Protein AF-A0A2G2ZMR6-F1 (afdb_monomer_lite)

pLDDT: mean 78.68, std 19.71, range [28.81, 98.62]

Secondary structure (DSSP, 8-state):
--TTGGGS---HHHHHHHHHHHHHHHHHHTT--GGG---HHHHHHHHTPPPHHHHHHHHHHHHHHHHHS--TT-GGGS-HHHHHHHTT-GGGGGG-HHHHHHHHHHHHHH-SSPPEEEEEEPSSHHHHHHHHHHHHHTT-SEEEEEEEESS---TTT----HHHHHHHHHH-SS-EEEESS--SHHHHHHHHHHH--SEEE--HHHHH-GGGGGTEE-S-SS--STT----TT-BHHHHHHHHHHHHHHS---HHHHHHHHHHHTHHHHHH-HHHHHHHHH-SS--SHHHHHHHHHHHHTT---B-EE---------------

InterPro domains:
  IPR013785 Aldolase-type TIM barrel [G3DSA:3.20.20.70] (78-221)
  IPR035587 DUS-like, FMN-binding domain [PF01207] (79-284)
  IPR035587 DUS-like, FMN-binding domain [cd02801] (79-221)

Structure (mmCIF, N/CA/C/O backbone):
data_AF-A0A2G2ZMR6-F1
#
_entry.id   AF-A0A2G2ZMR6-F1
#
loop_
_atom_site.group_PDB
_atom_site.id
_atom_site.type_symbol
_atom_site.label_atom_id
_atom_site.label_alt_id
_atom_site.label_comp_id
_atom_site.label_asym_id
_atom_site.label_entity_id
_atom_site.label_seq_id
_atom_site.pdbx_PDB_ins_code
_atom_site.Cartn_x
_atom_site.Cartn_y
_atom_site.Cartn_z
_atom_site.occupancy
_atom_site.B_iso_or_equiv
_atom_site.auth_seq_id
_atom_site.auth_comp_id
_atom_site.auth_asym_id
_atom_site.auth_atom_id
_atom_site.pdbx_PDB_model_num
ATOM 1 N N . MET A 1 1 ? -8.752 -7.013 2.654 1.00 33.97 1 MET A N 1
ATOM 2 C CA . MET A 1 1 ? -8.827 -5.815 1.785 1.00 33.97 1 MET A CA 1
ATOM 3 C C . MET A 1 1 ? -7.416 -5.461 1.351 1.00 33.97 1 MET A C 1
ATOM 5 O O . MET A 1 1 ? -6.531 -5.470 2.186 1.00 33.97 1 MET A O 1
ATOM 9 N N . LEU A 1 2 ? -7.175 -5.271 0.060 1.00 35.94 2 LEU A N 1
ATOM 10 C CA . LEU A 1 2 ? -5.840 -5.039 -0.497 1.00 35.94 2 LEU A CA 1
ATOM 11 C C . LEU A 1 2 ? -5.814 -3.637 -1.105 1.00 35.94 2 LEU A C 1
ATOM 13 O O . LEU A 1 2 ? -6.462 -3.397 -2.118 1.00 35.94 2 LEU A O 1
ATOM 17 N N . TYR A 1 3 ? -5.072 -2.726 -0.486 1.00 34.66 3 TYR A N 1
ATOM 18 C CA . TYR A 1 3 ? -4.534 -1.546 -1.163 1.00 34.66 3 TYR A CA 1
ATOM 19 C C . TYR A 1 3 ? -3.621 -2.055 -2.293 1.00 34.66 3 TYR A C 1
ATOM 21 O O . TYR A 1 3 ? -2.739 -2.873 -2.015 1.00 34.66 3 TYR A O 1
ATOM 29 N N . GLY A 1 4 ? -3.877 -1.663 -3.547 1.00 37.47 4 GLY A N 1
ATOM 30 C CA . GLY A 1 4 ? -3.198 -2.198 -4.736 1.00 37.47 4 GLY A CA 1
ATOM 31 C C . GLY A 1 4 ? -4.014 -3.184 -5.587 1.00 37.47 4 GLY A C 1
ATOM 32 O O . GLY A 1 4 ? -3.507 -3.651 -6.604 1.00 37.47 4 GLY A O 1
ATOM 33 N N . ALA A 1 5 ? -5.275 -3.488 -5.245 1.00 41.09 5 ALA A N 1
ATOM 34 C CA . ALA A 1 5 ? -6.168 -4.298 -6.097 1.00 41.09 5 ALA A CA 1
ATOM 35 C C . ALA A 1 5 ? -6.583 -3.594 -7.412 1.00 41.09 5 ALA A C 1
ATOM 37 O O . ALA A 1 5 ? -7.201 -4.213 -8.286 1.00 41.09 5 ALA A O 1
ATOM 38 N N . GLU A 1 6 ? -6.223 -2.316 -7.554 1.00 44.59 6 GLU A N 1
ATOM 39 C CA . GLU A 1 6 ? -6.447 -1.486 -8.739 1.00 44.59 6 GLU A CA 1
ATOM 40 C C . GLU A 1 6 ? -5.620 -1.888 -9.982 1.00 44.59 6 GLU A C 1
ATOM 42 O O . GLU A 1 6 ? -5.895 -1.383 -11.067 1.00 44.59 6 GLU A O 1
ATOM 47 N N . CYS A 1 7 ? -4.686 -2.848 -9.868 1.00 38.28 7 CYS A N 1
ATOM 48 C CA . CYS A 1 7 ? -3.777 -3.230 -10.963 1.00 38.28 7 CYS A CA 1
ATOM 49 C C . CYS A 1 7 ? -3.828 -4.715 -11.412 1.00 38.28 7 CYS A C 1
ATOM 51 O O . CYS A 1 7 ? -2.948 -5.119 -12.163 1.00 38.28 7 CYS A O 1
ATOM 53 N N . TRP A 1 8 ? -4.796 -5.551 -10.982 1.00 51.00 8 TRP A N 1
ATOM 54 C CA . TRP A 1 8 ? -4.675 -7.029 -11.123 1.00 51.00 8 TRP A CA 1
ATOM 55 C C . TRP A 1 8 ? -5.863 -7.794 -11.722 1.00 51.00 8 TRP A C 1
ATOM 57 O O . TRP A 1 8 ? -7.027 -7.418 -11.576 1.00 51.00 8 TRP A O 1
ATOM 67 N N . LEU A 1 9 ? -5.571 -8.973 -12.285 1.00 40.53 9 LEU A N 1
ATOM 68 C CA . LEU A 1 9 ? -6.541 -10.045 -12.542 1.00 40.53 9 LEU A CA 1
ATOM 69 C C . LEU A 1 9 ? -6.921 -10.722 -11.210 1.00 40.53 9 LEU A C 1
ATOM 71 O O . LEU A 1 9 ? -6.085 -11.316 -10.531 1.00 40.53 9 LEU A O 1
ATOM 75 N N . VAL A 1 10 ? -8.184 -10.602 -10.795 1.00 53.16 10 VAL A N 1
ATOM 76 C CA . VAL A 1 10 ? -8.683 -11.125 -9.511 1.00 53.16 10 VAL A CA 1
ATOM 77 C C . VAL A 1 10 ? -9.342 -12.485 -9.752 1.00 53.16 10 VAL A C 1
ATOM 79 O O . VAL A 1 10 ? -10.280 -12.580 -10.534 1.00 53.16 10 VAL A O 1
ATOM 82 N N . LYS A 1 11 ? -8.868 -13.539 -9.073 1.00 61.25 11 LYS A N 1
ATOM 83 C CA . LYS A 1 11 ? -9.496 -14.874 -9.099 1.00 61.25 11 LYS A CA 1
ATOM 84 C C . LYS A 1 11 ? -10.773 -14.896 -8.245 1.00 61.25 11 LYS A C 1
ATOM 86 O O . LYS A 1 11 ? -10.840 -14.217 -7.219 1.00 61.25 11 LYS A O 1
ATOM 91 N N . ASN A 1 12 ? -11.737 -15.754 -8.589 1.00 66.25 12 ASN A N 1
ATOM 92 C CA . ASN A 1 12 ? -13.011 -15.898 -7.859 1.00 66.25 12 ASN A CA 1
ATOM 93 C C . ASN A 1 12 ? -12.832 -16.172 -6.352 1.00 66.25 12 ASN A C 1
ATOM 95 O O . ASN A 1 12 ? -13.590 -15.663 -5.528 1.00 66.25 12 ASN A O 1
ATOM 99 N N . SER A 1 13 ? -11.787 -16.909 -5.965 1.00 67.25 13 SER A N 1
ATOM 100 C CA . SER A 1 13 ? -11.467 -17.182 -4.557 1.00 67.25 13 SER A CA 1
ATOM 101 C C . SER A 1 13 ? -11.089 -15.923 -3.762 1.00 67.25 13 SER A C 1
ATOM 103 O O . SER A 1 13 ? -11.432 -15.805 -2.585 1.00 67.25 13 SER A O 1
ATOM 105 N N . HIS A 1 14 ? -10.421 -14.951 -4.392 1.00 64.69 14 HIS A N 1
ATOM 106 C CA . HIS A 1 14 ? -10.087 -13.666 -3.773 1.00 64.69 14 HIS A CA 1
ATOM 107 C C . HIS A 1 14 ? -11.333 -12.795 -3.598 1.00 64.69 14 HIS A C 1
ATOM 109 O O . HIS A 1 14 ? -11.519 -12.202 -2.533 1.00 64.69 14 HIS A O 1
ATOM 115 N N . ILE A 1 15 ? -12.215 -12.782 -4.605 1.00 67.12 15 ILE A N 1
ATOM 116 C CA . ILE A 1 15 ? -13.516 -12.101 -4.534 1.00 67.12 15 ILE A CA 1
ATOM 117 C C . ILE A 1 15 ? -14.326 -12.660 -3.364 1.00 67.12 15 ILE A C 1
ATOM 119 O O . ILE A 1 15 ? -14.872 -11.895 -2.574 1.00 67.12 15 ILE A O 1
ATOM 123 N N . GLN A 1 16 ? -14.346 -13.984 -3.189 1.00 74.44 16 GLN A N 1
ATOM 124 C CA . GLN A 1 16 ? -15.107 -14.609 -2.113 1.00 74.44 16 GLN A CA 1
ATOM 125 C C . GLN A 1 16 ? -14.597 -14.215 -0.720 1.00 74.44 16 GLN A C 1
ATOM 127 O O . GLN A 1 16 ? -15.397 -13.861 0.145 1.00 74.44 16 GLN A O 1
ATOM 132 N N . LYS A 1 17 ? -13.276 -14.202 -0.498 1.00 72.12 17 LYS A N 1
ATOM 133 C CA . LYS A 1 17 ? -12.697 -13.741 0.779 1.00 72.12 17 LYS A CA 1
ATOM 134 C C . LYS A 1 17 ? -13.048 -12.280 1.072 1.00 72.12 17 LYS A C 1
ATOM 136 O O . LYS A 1 17 ? -13.349 -11.937 2.213 1.00 72.12 17 LYS A O 1
ATOM 141 N N . LEU A 1 18 ? -13.056 -11.430 0.044 1.00 71.81 18 LEU A N 1
ATOM 142 C CA . LEU A 1 18 ? -13.455 -10.029 0.176 1.00 71.81 18 LEU A CA 1
ATOM 143 C C . LEU A 1 18 ? -14.946 -9.880 0.474 1.00 71.81 18 LEU A C 1
ATOM 145 O O . LEU A 1 18 ? -15.285 -9.107 1.362 1.00 71.81 18 LEU A O 1
ATOM 149 N N . LYS A 1 19 ? -15.815 -10.665 -0.175 1.00 77.31 19 LYS A N 1
ATOM 150 C CA . LYS A 1 19 ? -17.254 -10.717 0.131 1.00 77.31 19 LYS A CA 1
ATOM 151 C C . LYS A 1 19 ? -17.509 -11.130 1.584 1.00 77.31 19 LYS A C 1
ATOM 153 O O . LYS A 1 19 ? -18.384 -10.569 2.235 1.00 77.31 19 LYS A O 1
ATOM 158 N N . VAL A 1 20 ? -16.729 -12.072 2.120 1.00 81.06 20 VAL A N 1
ATOM 159 C CA . VAL A 1 20 ? -16.831 -12.484 3.532 1.00 81.06 20 VAL A CA 1
ATOM 160 C C . VAL A 1 20 ? -16.401 -11.358 4.477 1.00 81.06 20 VAL A C 1
ATOM 162 O O . VAL A 1 20 ? -17.115 -11.066 5.436 1.00 81.06 20 VAL A O 1
ATOM 165 N N . ALA A 1 21 ? -15.267 -10.706 4.207 1.00 76.56 21 ALA A N 1
ATOM 166 C CA . ALA A 1 21 ? -14.781 -9.590 5.020 1.00 76.56 21 ALA A CA 1
ATOM 167 C C . ALA A 1 21 ? -15.729 -8.376 4.972 1.00 76.56 21 ALA A C 1
ATOM 169 O O . ALA A 1 21 ? -16.040 -7.802 6.013 1.00 76.56 21 ALA A O 1
ATOM 170 N N . GLU A 1 22 ? -16.233 -8.033 3.782 1.00 81.69 22 GLU A N 1
ATOM 171 C CA . GLU A 1 22 ? -17.264 -7.013 3.571 1.00 81.69 22 GLU A CA 1
ATOM 172 C C . GLU A 1 22 ? -18.500 -7.324 4.416 1.00 81.69 22 GLU A C 1
ATOM 174 O O . GLU A 1 22 ? -18.905 -6.507 5.234 1.00 81.69 22 GLU A O 1
ATOM 179 N N . MET A 1 23 ? -19.074 -8.523 4.284 1.00 86.12 23 MET A N 1
ATOM 180 C CA . MET A 1 23 ? -20.299 -8.852 5.012 1.00 86.12 23 MET A CA 1
ATOM 181 C C . MET A 1 23 ? -20.111 -8.866 6.525 1.00 86.12 23 MET A C 1
ATOM 183 O O . MET A 1 23 ? -21.041 -8.506 7.242 1.00 86.12 23 MET A O 1
ATOM 187 N N . ARG A 1 24 ? -18.930 -9.246 7.027 1.00 81.19 24 ARG A N 1
ATOM 188 C CA . ARG A 1 24 ? -18.609 -9.102 8.455 1.00 81.19 24 ARG A CA 1
ATOM 189 C C . ARG A 1 24 ? -18.629 -7.636 8.885 1.00 81.19 24 ARG A C 1
ATOM 191 O O . ARG A 1 24 ? -19.250 -7.329 9.896 1.00 81.19 24 ARG A O 1
ATOM 198 N N . MET A 1 25 ? -18.010 -6.753 8.103 1.00 81.44 25 MET A N 1
ATOM 199 C CA . MET A 1 25 ? -17.969 -5.312 8.368 1.00 81.44 25 MET A CA 1
ATOM 200 C C . MET A 1 25 ? -19.371 -4.685 8.345 1.00 81.44 25 MET A C 1
ATOM 202 O O . MET A 1 25 ? -19.752 -4.006 9.291 1.00 81.44 25 MET A O 1
ATOM 206 N N . LEU A 1 26 ? -20.173 -4.965 7.316 1.00 83.62 26 LEU A N 1
ATOM 207 C CA . LEU A 1 26 ? -21.520 -4.396 7.179 1.00 83.62 26 LEU A CA 1
ATOM 208 C C . LEU A 1 26 ? -22.481 -4.887 8.262 1.00 83.62 26 LEU A C 1
ATOM 210 O O . LEU A 1 26 ? -23.278 -4.116 8.789 1.00 83.62 26 LEU A O 1
ATOM 214 N N . ARG A 1 27 ? -22.392 -6.172 8.622 1.00 86.56 27 ARG A N 1
ATOM 215 C CA . ARG A 1 27 ? -23.178 -6.728 9.729 1.00 86.56 27 ARG A CA 1
ATOM 216 C C . ARG A 1 27 ? -22.807 -6.069 11.047 1.00 86.56 27 ARG A C 1
ATOM 218 O O . ARG A 1 27 ? -23.707 -5.679 11.777 1.00 86.56 27 ARG A O 1
ATOM 225 N N . TRP A 1 28 ? -21.511 -5.881 11.297 1.00 81.12 28 TRP A N 1
ATOM 226 C CA . TRP A 1 28 ? -21.026 -5.173 12.478 1.00 81.12 28 TRP A CA 1
ATOM 227 C C . TRP A 1 28 ? -21.571 -3.742 12.561 1.00 81.12 28 TRP A C 1
ATOM 229 O O . TRP A 1 28 ? -22.094 -3.359 13.601 1.00 81.12 28 TRP A O 1
ATOM 239 N N . MET A 1 29 ? -21.529 -2.986 11.457 1.00 80.69 29 MET A N 1
ATOM 240 C CA . MET A 1 29 ? -22.084 -1.624 11.387 1.00 80.69 29 MET A CA 1
ATOM 241 C C . MET A 1 29 ? -23.579 -1.562 11.720 1.00 80.69 29 MET A C 1
ATOM 243 O O . MET A 1 29 ? -24.046 -0.576 12.274 1.00 80.69 29 MET A O 1
ATOM 247 N N . CYS A 1 30 ? -24.331 -2.607 11.375 1.00 83.25 30 CYS A N 1
ATOM 248 C CA . CYS A 1 30 ? -25.759 -2.710 11.662 1.00 83.25 30 CYS A CA 1
ATOM 249 C C . CYS A 1 30 ? -26.078 -3.414 12.990 1.00 83.25 30 CYS A C 1
ATOM 251 O O . CYS A 1 30 ? -27.232 -3.790 13.185 1.00 83.25 30 CYS A O 1
ATOM 253 N N . GLU A 1 31 ? -25.082 -3.635 13.855 1.00 82.00 31 GLU A N 1
ATOM 254 C CA . GLU A 1 31 ? -25.208 -4.346 15.138 1.00 82.00 31 GLU A CA 1
ATOM 255 C C . GLU A 1 31 ? -25.725 -5.790 15.013 1.00 82.00 31 GLU A C 1
ATOM 257 O O . GLU A 1 31 ? -26.306 -6.350 15.940 1.00 82.00 31 GLU A O 1
ATOM 262 N N . HIS A 1 32 ? -25.477 -6.428 13.869 1.00 81.38 32 HIS A N 1
ATOM 263 C CA . HIS A 1 32 ? -25.878 -7.803 13.603 1.00 81.38 32 HIS A CA 1
ATOM 264 C C . HIS A 1 32 ? -24.710 -8.790 13.724 1.00 81.38 32 HIS A C 1
ATOM 266 O O . HIS A 1 32 ? -23.598 -8.569 13.241 1.00 81.38 32 HIS A O 1
ATOM 272 N N . THR A 1 33 ? -24.989 -9.952 14.304 1.00 77.50 33 THR A N 1
ATOM 273 C CA . THR A 1 33 ? -24.084 -11.096 14.420 1.00 77.50 33 THR A CA 1
ATOM 274 C C . THR A 1 33 ? -24.507 -12.243 13.497 1.00 77.50 33 THR A C 1
ATOM 276 O O . THR A 1 33 ? -25.584 -12.246 12.899 1.00 77.50 33 THR A O 1
ATOM 279 N N . GLY A 1 34 ? -23.661 -13.273 13.374 1.00 66.81 34 GLY A N 1
ATOM 280 C CA . GLY A 1 34 ? -23.999 -14.477 12.603 1.00 66.81 34 GLY A CA 1
ATOM 281 C C . GLY A 1 34 ? -25.200 -15.262 13.154 1.00 66.81 34 GLY A C 1
ATOM 282 O O . GLY A 1 34 ? -25.784 -16.061 12.425 1.00 66.81 34 GLY A O 1
ATOM 283 N N . LYS A 1 35 ? -25.592 -15.031 14.415 1.00 75.62 35 LYS A N 1
ATOM 284 C CA . LYS A 1 35 ? -26.730 -15.705 15.057 1.00 75.62 35 LYS A CA 1
ATOM 285 C C . LYS A 1 35 ? -28.081 -15.126 14.645 1.00 75.62 35 LYS A C 1
ATOM 287 O O . LYS A 1 35 ? -29.074 -15.841 14.712 1.00 75.62 35 LYS A O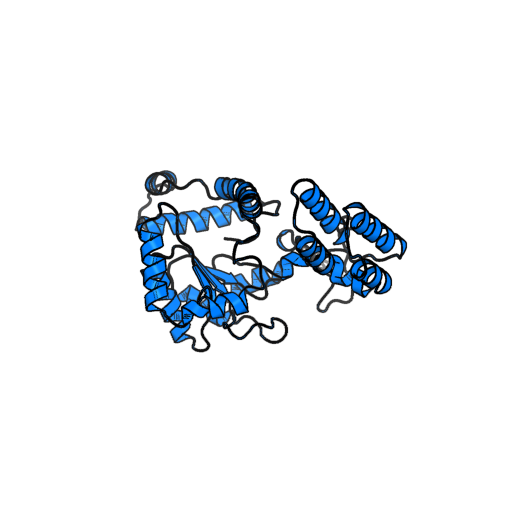 1
ATOM 292 N N . ASP A 1 36 ? -28.102 -13.895 14.144 1.00 80.94 36 ASP A N 1
ATOM 293 C CA . ASP A 1 36 ? -29.347 -13.177 13.857 1.00 80.94 36 ASP A CA 1
ATOM 294 C C . ASP A 1 36 ? -30.019 -13.653 12.563 1.00 80.94 36 ASP A C 1
ATOM 296 O O . ASP A 1 36 ? -31.130 -13.238 12.254 1.00 80.94 36 ASP A O 1
ATOM 300 N N . ARG A 1 37 ? -29.343 -14.510 11.777 1.00 80.38 37 ARG A N 1
ATOM 301 C CA . ARG A 1 37 ? -29.841 -15.133 10.531 1.00 80.38 37 ARG A CA 1
ATOM 302 C C . ARG A 1 37 ? -30.460 -14.156 9.511 1.00 80.38 37 ARG A C 1
ATOM 304 O O . ARG A 1 37 ? -31.155 -14.580 8.594 1.00 80.38 37 ARG A O 1
ATOM 311 N N . VAL A 1 38 ? -30.154 -12.862 9.612 1.00 84.38 38 VAL A N 1
ATOM 312 C CA . VAL A 1 38 ? -30.571 -11.831 8.648 1.00 84.38 38 VAL A CA 1
ATOM 313 C C . VAL A 1 38 ? -29.902 -12.097 7.300 1.00 84.38 38 VAL A C 1
ATOM 315 O O . VAL A 1 38 ? -28.707 -12.392 7.271 1.00 84.38 38 VAL A O 1
ATOM 318 N N . ARG A 1 39 ? -30.628 -11.994 6.180 1.00 86.94 39 ARG A N 1
ATOM 319 C CA . ARG A 1 39 ? -30.057 -12.185 4.832 1.00 86.94 39 ARG A CA 1
ATOM 320 C C . ARG A 1 39 ? -29.038 -11.095 4.489 1.00 86.94 39 ARG A C 1
ATOM 322 O O . ARG A 1 39 ? -29.182 -9.949 4.902 1.00 86.94 39 ARG A O 1
ATOM 329 N N . ASN A 1 40 ? -28.014 -11.446 3.706 1.00 85.19 40 ASN A N 1
ATOM 330 C CA . ASN A 1 40 ? -26.968 -10.497 3.304 1.00 85.19 40 ASN A CA 1
ATOM 331 C C . ASN A 1 40 ? -27.522 -9.342 2.454 1.00 85.19 40 ASN A C 1
ATOM 333 O O . ASN A 1 40 ? -27.034 -8.225 2.604 1.00 85.19 40 ASN A O 1
ATOM 337 N N . GLU A 1 41 ? -28.524 -9.591 1.598 1.00 83.56 41 GLU A N 1
ATOM 338 C CA . GLU A 1 41 ? -29.165 -8.532 0.798 1.00 83.56 41 GLU A CA 1
ATOM 339 C C . GLU A 1 41 ? -29.742 -7.421 1.684 1.00 83.56 41 GLU A C 1
ATOM 341 O O . GLU A 1 41 ? -29.469 -6.252 1.446 1.00 83.56 41 GLU A O 1
ATOM 346 N N . ILE A 1 42 ? -30.440 -7.798 2.761 1.00 83.69 42 ILE A N 1
ATOM 347 C CA . ILE A 1 42 ? -31.093 -6.861 3.689 1.00 83.69 42 ILE A CA 1
ATOM 348 C C . ILE A 1 42 ? -30.056 -5.968 4.382 1.00 83.69 42 ILE A C 1
ATOM 350 O O . ILE A 1 42 ? -30.251 -4.765 4.520 1.00 83.69 42 ILE A O 1
ATOM 354 N N . ILE A 1 43 ? -28.927 -6.550 4.802 1.00 85.12 43 ILE A N 1
ATOM 355 C CA . ILE A 1 43 ? -27.835 -5.792 5.428 1.00 85.12 43 ILE A CA 1
ATOM 356 C C . ILE A 1 43 ? -27.227 -4.797 4.434 1.00 85.12 43 ILE A C 1
ATOM 358 O O . ILE A 1 43 ? -26.951 -3.661 4.800 1.00 85.12 43 ILE A O 1
ATOM 362 N N . ARG A 1 44 ? -27.021 -5.200 3.175 1.00 83.44 44 ARG A N 1
ATOM 363 C CA . ARG A 1 44 ? -26.456 -4.313 2.148 1.00 83.44 44 ARG A CA 1
ATOM 364 C C . ARG A 1 44 ? -27.401 -3.176 1.780 1.00 83.44 44 ARG A C 1
ATOM 366 O O . ARG A 1 44 ? -26.942 -2.046 1.678 1.00 83.44 44 ARG A O 1
ATOM 373 N N . GLU A 1 45 ? -28.691 -3.468 1.631 1.00 83.56 45 GLU A N 1
ATOM 374 C CA . GLU A 1 45 ? -29.729 -2.473 1.350 1.00 83.56 45 GLU A CA 1
ATOM 375 C C . GLU A 1 45 ? -29.833 -1.447 2.483 1.00 83.56 45 GLU A C 1
ATOM 377 O O . GLU A 1 45 ? -29.811 -0.247 2.228 1.00 83.56 45 GLU A O 1
ATOM 382 N N . LYS A 1 46 ? -29.815 -1.909 3.741 1.00 81.00 46 LYS A N 1
ATOM 383 C CA . LYS A 1 46 ? -29.847 -1.042 4.926 1.00 81.00 46 LYS A CA 1
ATOM 384 C C . LYS A 1 46 ? -28.654 -0.081 5.009 1.00 81.00 46 LYS A C 1
ATOM 386 O O . LYS A 1 46 ? -28.822 1.034 5.489 1.00 81.00 46 LYS A O 1
ATOM 391 N N . VAL A 1 47 ? -27.464 -0.507 4.575 1.00 80.81 47 VAL A N 1
ATOM 392 C CA . VAL A 1 47 ? -26.240 0.325 4.601 1.00 80.81 47 VAL A CA 1
ATOM 393 C C . VAL A 1 47 ? -26.045 1.103 3.289 1.00 80.81 47 VAL A C 1
ATOM 395 O O . VAL A 1 47 ? -25.211 1.997 3.231 1.00 80.81 47 VAL A O 1
ATOM 398 N N . GLY A 1 48 ? -26.789 0.788 2.223 1.00 78.38 48 GLY A N 1
ATOM 399 C CA . GLY A 1 48 ? -26.672 1.470 0.929 1.00 78.38 48 GLY A CA 1
ATOM 400 C C . GLY A 1 48 ? -25.336 1.238 0.211 1.00 78.38 48 GLY A C 1
ATOM 401 O O . GLY A 1 48 ? -24.899 2.070 -0.582 1.00 78.38 48 GLY A O 1
ATOM 402 N N . VAL A 1 49 ? -24.652 0.123 0.486 1.00 71.94 49 VAL A N 1
ATOM 403 C CA . VAL A 1 49 ? -23.323 -0.163 -0.079 1.00 71.94 49 VAL A CA 1
ATOM 404 C C . VAL A 1 49 ? -23.403 -1.011 -1.345 1.00 71.94 49 VAL A C 1
ATOM 406 O O . VAL A 1 49 ? -24.045 -2.062 -1.382 1.00 71.94 49 VAL A O 1
ATOM 409 N N . ALA A 1 50 ? -22.686 -0.577 -2.383 1.00 72.75 50 ALA A N 1
ATOM 410 C CA . ALA A 1 50 ? -22.448 -1.386 -3.574 1.00 72.75 50 ALA A CA 1
ATOM 411 C C . ALA A 1 50 ? -21.608 -2.627 -3.231 1.00 72.75 50 ALA A C 1
ATOM 413 O O . ALA A 1 50 ? -20.815 -2.605 -2.288 1.00 72.75 50 ALA A O 1
ATOM 414 N N . LEU A 1 51 ? -21.744 -3.698 -4.021 1.00 71.62 51 LEU A N 1
ATOM 415 C CA . LEU A 1 51 ? -20.951 -4.911 -3.825 1.00 71.62 51 LEU A CA 1
ATOM 416 C C . LEU A 1 51 ? -19.459 -4.582 -3.907 1.00 71.62 51 LEU A C 1
ATOM 418 O O . LEU A 1 51 ? -19.018 -3.907 -4.835 1.00 71.62 51 LEU A O 1
ATOM 422 N N . VAL A 1 52 ? -18.656 -5.132 -2.995 1.00 68.88 52 VAL A N 1
ATOM 423 C CA . VAL A 1 52 ? -17.194 -4.962 -2.992 1.00 68.88 52 VAL A CA 1
ATOM 424 C C . VAL A 1 52 ? -16.573 -5.320 -4.339 1.00 68.88 52 VAL A C 1
ATOM 426 O O . VAL A 1 52 ? -15.603 -4.700 -4.748 1.00 68.88 52 VAL A O 1
ATOM 429 N N . GLU A 1 53 ? -17.148 -6.278 -5.062 1.00 67.00 53 GLU A N 1
ATOM 430 C CA . GLU A 1 53 ? -16.718 -6.641 -6.411 1.00 67.00 53 GLU A CA 1
ATOM 431 C C . GLU A 1 53 ? -16.927 -5.498 -7.416 1.00 67.00 53 GLU A C 1
ATOM 433 O O . GLU A 1 53 ? -16.018 -5.171 -8.181 1.00 67.00 53 GLU A O 1
ATOM 438 N N . ASP A 1 54 ? -18.085 -4.845 -7.368 1.00 68.75 54 ASP A N 1
ATOM 439 C CA . ASP A 1 54 ? -18.397 -3.688 -8.204 1.00 68.75 54 ASP A CA 1
ATOM 440 C C . ASP A 1 54 ? -17.554 -2.489 -7.783 1.00 68.75 54 ASP A C 1
ATOM 442 O O . ASP A 1 54 ? -16.968 -1.818 -8.629 1.00 68.75 54 ASP A O 1
ATOM 446 N N . LYS A 1 55 ? -17.366 -2.284 -6.473 1.00 63.47 55 LYS A N 1
ATOM 447 C CA . LYS A 1 55 ? -16.497 -1.225 -5.958 1.00 63.47 55 LYS A CA 1
ATOM 448 C C . LYS A 1 55 ? -15.035 -1.458 -6.312 1.00 63.47 55 LYS A C 1
ATOM 450 O O . LYS A 1 55 ? -14.320 -0.502 -6.568 1.00 63.47 55 LYS A O 1
ATOM 455 N N . MET A 1 56 ? -14.572 -2.703 -6.400 1.00 59.53 56 MET A N 1
ATOM 456 C CA . MET A 1 56 ? -13.236 -3.021 -6.910 1.00 59.53 56 MET A CA 1
ATOM 457 C C . MET A 1 56 ? -13.094 -2.675 -8.395 1.00 59.53 56 MET A C 1
ATOM 459 O O . MET A 1 56 ? -12.037 -2.188 -8.798 1.00 59.53 56 MET A O 1
ATOM 463 N N . ARG A 1 57 ? -14.135 -2.902 -9.210 1.00 59.91 57 ARG A N 1
ATOM 464 C CA . ARG A 1 57 ? -14.161 -2.458 -10.615 1.00 59.91 57 ARG A CA 1
ATOM 465 C C . ARG A 1 57 ? -14.210 -0.931 -10.710 1.00 59.91 57 ARG A C 1
ATOM 467 O O . ARG A 1 57 ? -13.488 -0.358 -11.515 1.00 59.91 57 ARG A O 1
ATOM 474 N N . GLU A 1 58 ? -14.989 -0.270 -9.861 1.00 53.09 58 GLU A N 1
ATOM 475 C CA . GLU A 1 58 ? -15.140 1.188 -9.825 1.00 53.09 58 GLU A CA 1
ATOM 476 C C . GLU A 1 58 ? -13.876 1.895 -9.304 1.00 53.09 58 GLU A C 1
ATOM 478 O O . GLU A 1 58 ? -13.419 2.860 -9.904 1.00 53.09 58 GLU A O 1
ATOM 483 N N . VAL A 1 59 ? -13.248 1.405 -8.230 1.00 51.06 59 VAL A N 1
ATOM 484 C CA . VAL A 1 59 ? -12.018 1.969 -7.644 1.00 51.06 59 VAL A CA 1
ATOM 485 C C . VAL A 1 59 ? -10.835 1.844 -8.603 1.00 51.06 59 VAL A C 1
ATOM 487 O O . VAL A 1 59 ? -10.039 2.777 -8.665 1.00 51.06 59 VAL A O 1
ATOM 490 N N . ARG A 1 60 ? -10.767 0.798 -9.445 1.00 54.12 60 ARG A N 1
ATOM 491 C CA . ARG A 1 60 ? -9.824 0.773 -10.587 1.00 54.12 60 ARG A CA 1
ATOM 492 C C . ARG A 1 60 ? -9.975 2.005 -11.472 1.00 54.12 60 ARG A C 1
ATOM 494 O O . ARG A 1 60 ? -8.980 2.599 -11.870 1.00 54.12 60 ARG A O 1
ATOM 501 N N . LEU A 1 61 ? -11.212 2.407 -11.752 1.00 46.81 61 LEU A N 1
ATOM 502 C CA . LEU A 1 61 ? -11.525 3.575 -12.575 1.00 46.81 61 LEU A CA 1
ATOM 503 C C . LEU A 1 61 ? -11.336 4.893 -11.792 1.00 46.81 61 LEU A C 1
ATOM 505 O O . LEU A 1 61 ? -10.938 5.911 -12.358 1.00 46.81 61 LEU A O 1
ATOM 509 N N . HIS A 1 62 ? -11.566 4.889 -10.475 1.00 45.16 62 HIS A N 1
ATOM 510 C CA . HIS A 1 62 ? -11.506 6.075 -9.612 1.00 45.16 62 HIS A CA 1
ATOM 511 C C . HIS A 1 62 ? -10.090 6.438 -9.135 1.00 45.16 62 HIS A C 1
ATOM 513 O O . HIS A 1 62 ? -9.785 7.627 -9.020 1.00 45.16 62 HIS A O 1
ATOM 519 N N . TRP A 1 63 ? -9.211 5.454 -8.906 1.00 43.78 63 TRP A N 1
ATOM 520 C CA . TRP A 1 63 ? -7.772 5.661 -8.689 1.00 43.78 63 TRP A CA 1
ATOM 521 C C . TRP A 1 63 ? -7.161 6.423 -9.870 1.00 43.78 63 TRP A C 1
ATOM 523 O O . TRP A 1 63 ? -6.480 7.433 -9.681 1.00 43.78 63 TRP A O 1
ATOM 533 N N . PHE A 1 64 ? -7.551 6.041 -11.089 1.00 42.31 64 PHE A N 1
ATOM 534 C CA . PHE A 1 64 ? -7.261 6.782 -12.315 1.00 42.31 64 PHE A CA 1
ATOM 535 C C . PHE A 1 64 ? -7.780 8.229 -12.275 1.00 42.31 64 PHE A C 1
ATOM 537 O O . PHE A 1 64 ? -7.044 9.167 -12.578 1.00 42.31 64 PHE A O 1
ATOM 544 N N . GLY A 1 65 ? -9.013 8.448 -11.814 1.00 40.47 65 GLY A N 1
ATOM 545 C CA . GLY A 1 65 ? -9.577 9.792 -11.648 1.00 40.47 65 GLY A CA 1
ATOM 546 C C . GLY A 1 65 ? -8.899 10.654 -10.568 1.00 40.47 65 GLY A C 1
ATOM 547 O O . GLY A 1 65 ? -8.851 11.876 -10.700 1.00 40.47 65 GLY A O 1
ATOM 548 N N . HIS A 1 66 ? -8.355 10.065 -9.499 1.00 43.50 66 HIS A N 1
ATOM 549 C CA . HIS A 1 66 ? -7.664 10.799 -8.427 1.00 43.50 66 HIS A CA 1
ATOM 550 C C . HIS A 1 66 ? -6.286 11.324 -8.865 1.00 43.50 66 HIS A C 1
ATOM 552 O O . HIS A 1 66 ? -5.854 12.384 -8.408 1.00 43.50 66 HIS A O 1
ATOM 558 N N . VAL A 1 67 ? -5.627 10.615 -9.787 1.00 42.59 67 VAL A N 1
ATOM 559 C CA . VAL A 1 67 ? -4.389 11.059 -10.449 1.00 42.59 67 VAL A CA 1
ATOM 560 C C . VAL A 1 67 ? -4.656 12.236 -11.400 1.00 42.59 67 VAL A C 1
ATOM 562 O O . VAL A 1 67 ? -3.820 13.133 -11.498 1.00 42.59 67 VAL A O 1
ATOM 565 N N . MET A 1 68 ? -5.836 12.279 -12.029 1.00 39.00 68 MET A N 1
ATOM 566 C CA . MET A 1 68 ? -6.194 13.260 -13.067 1.00 39.00 68 MET A CA 1
ATOM 567 C C . MET A 1 68 ? -6.834 14.564 -12.551 1.00 39.00 68 MET A C 1
ATOM 569 O O . MET A 1 68 ? -6.845 15.557 -13.270 1.00 39.00 68 MET A O 1
ATOM 573 N N . ARG A 1 69 ? -7.371 14.606 -11.322 1.00 44.72 69 ARG A N 1
ATOM 574 C CA . ARG A 1 69 ? -8.210 15.726 -10.824 1.00 44.72 69 ARG A CA 1
ATOM 575 C C . ARG A 1 69 ? -7.519 16.734 -9.890 1.00 44.72 69 ARG A C 1
ATOM 577 O O . ARG A 1 69 ? -8.199 17.384 -9.100 1.00 44.72 69 ARG A O 1
ATOM 584 N N . ARG A 1 70 ? -6.189 16.879 -9.912 1.00 50.66 70 ARG A N 1
ATOM 585 C CA . ARG A 1 70 ? -5.491 17.820 -9.006 1.00 50.66 70 ARG A CA 1
ATOM 586 C C . ARG A 1 70 ? -4.587 18.809 -9.732 1.00 50.66 70 ARG A C 1
ATOM 588 O O . ARG A 1 70 ? -3.753 18.411 -10.541 1.00 50.66 70 ARG A O 1
ATOM 595 N N . GLY A 1 71 ? -4.725 20.081 -9.358 1.00 48.22 71 GLY A N 1
ATOM 596 C CA . GLY A 1 71 ? -3.838 21.163 -9.770 1.00 48.22 71 GLY A CA 1
ATOM 597 C C . GLY A 1 71 ? -2.387 20.923 -9.345 1.00 48.22 71 GLY A C 1
ATOM 598 O O . GLY A 1 71 ? -2.085 20.191 -8.395 1.00 48.22 71 GLY A O 1
ATOM 599 N N . SER A 1 72 ? -1.460 21.521 -10.091 1.00 48.44 72 SER A N 1
ATOM 600 C CA . SER A 1 72 ? -0.006 21.426 -9.891 1.00 48.44 72 SER A CA 1
ATOM 601 C C . SER A 1 72 ? 0.494 21.967 -8.541 1.00 48.44 72 SER A C 1
ATOM 603 O O . SER A 1 72 ? 1.629 21.688 -8.157 1.00 48.44 72 SER A O 1
ATOM 605 N N . ASP A 1 73 ? -0.355 22.691 -7.825 1.00 49.81 73 ASP A N 1
ATOM 606 C CA . ASP A 1 73 ? -0.177 23.347 -6.530 1.00 49.81 73 ASP A CA 1
ATOM 607 C C . ASP A 1 73 ? -0.559 22.471 -5.317 1.00 49.81 73 ASP A C 1
ATOM 609 O O . ASP A 1 73 ? -0.262 22.830 -4.177 1.00 49.81 73 ASP A O 1
ATOM 613 N N . ALA A 1 74 ? -1.148 21.288 -5.531 1.00 51.09 74 ALA A N 1
ATOM 614 C CA . ALA A 1 74 ? -1.589 20.415 -4.443 1.00 51.09 74 ALA A CA 1
ATOM 615 C C . ALA A 1 74 ? -0.421 19.983 -3.504 1.00 51.09 74 ALA A C 1
ATOM 617 O O . ALA A 1 74 ? 0.553 19.371 -3.968 1.00 51.09 74 ALA A O 1
ATOM 618 N N . PRO A 1 75 ? -0.527 20.179 -2.167 1.00 44.19 75 PRO A N 1
ATOM 619 C CA . PRO A 1 75 ? 0.552 19.926 -1.190 1.00 44.19 75 PRO A CA 1
ATOM 620 C C . PRO A 1 75 ? 1.106 18.490 -1.154 1.00 44.19 75 PRO A C 1
ATOM 622 O O . PRO A 1 75 ? 2.215 18.251 -0.678 1.00 44.19 75 PRO A O 1
ATOM 625 N N . VAL A 1 76 ? 0.348 17.527 -1.682 1.00 41.38 76 VAL A N 1
ATOM 626 C CA . VAL A 1 76 ? 0.591 16.075 -1.604 1.00 41.38 76 VAL A CA 1
ATOM 627 C C . VAL A 1 76 ? 1.732 15.597 -2.530 1.00 41.38 76 VAL A C 1
ATOM 629 O O . VAL A 1 76 ? 2.117 14.431 -2.501 1.00 41.38 76 VAL A O 1
ATOM 632 N N . ARG A 1 77 ? 2.326 16.475 -3.355 1.00 37.75 77 ARG A N 1
ATOM 633 C CA . ARG A 1 77 ? 3.292 16.089 -4.409 1.00 37.75 77 ARG A CA 1
ATOM 634 C C . ARG A 1 77 ? 4.776 16.045 -4.020 1.00 37.75 77 ARG A C 1
ATOM 636 O O . ARG A 1 77 ? 5.594 15.666 -4.859 1.00 37.75 77 ARG A O 1
ATOM 643 N N . ARG A 1 78 ? 5.154 16.423 -2.798 1.00 31.09 78 ARG A N 1
ATOM 644 C CA . ARG A 1 78 ? 6.551 16.391 -2.316 1.00 31.09 78 ARG A CA 1
ATOM 645 C C . ARG A 1 78 ? 6.726 15.276 -1.290 1.00 31.09 78 ARG A C 1
ATOM 647 O O . ARG A 1 78 ? 5.765 14.968 -0.600 1.00 31.09 78 ARG A O 1
ATOM 654 N N . CYS A 1 79 ? 7.933 14.694 -1.203 1.00 44.12 79 CYS A N 1
ATOM 655 C CA . CYS A 1 79 ? 8.275 13.612 -0.268 1.00 44.12 79 CYS A CA 1
ATOM 656 C C . CYS A 1 79 ? 7.604 13.858 1.100 1.00 44.12 79 CYS A C 1
ATOM 658 O O . CYS A 1 79 ? 8.007 14.776 1.827 1.00 44.12 79 CYS A O 1
ATOM 660 N N . PRO A 1 80 ? 6.531 13.112 1.418 1.00 52.75 80 PRO A N 1
ATOM 661 C CA . PRO A 1 80 ? 5.466 13.642 2.258 1.00 52.75 80 PRO A CA 1
ATOM 662 C C . PRO A 1 80 ? 5.861 13.757 3.718 1.00 52.75 80 PRO A C 1
ATOM 664 O O . PRO A 1 80 ? 5.156 14.408 4.453 1.00 52.75 80 PRO A O 1
ATOM 667 N N . GLN A 1 81 ? 6.979 13.194 4.178 1.00 57.03 81 GLN A N 1
ATOM 668 C CA . GLN A 1 81 ? 7.267 13.143 5.613 1.00 57.03 81 GLN A CA 1
ATOM 669 C C . GLN A 1 81 ? 7.719 14.472 6.230 1.00 57.03 81 GLN A C 1
ATOM 671 O O . GLN A 1 81 ? 7.305 14.774 7.344 1.00 57.03 81 GLN A O 1
ATOM 676 N N . ARG A 1 82 ? 8.552 15.276 5.547 1.00 58.34 82 ARG A N 1
ATOM 677 C CA . ARG A 1 82 ? 8.934 16.608 6.072 1.00 58.34 82 ARG A CA 1
ATOM 678 C C . ARG A 1 82 ? 7.739 17.553 6.088 1.00 58.34 82 ARG A C 1
ATOM 680 O O . ARG A 1 82 ? 7.608 18.342 7.014 1.00 58.34 82 ARG A O 1
ATOM 687 N N . ILE A 1 83 ? 6.876 17.441 5.080 1.00 59.03 83 ILE A N 1
ATOM 688 C CA . ILE A 1 83 ? 5.649 18.230 4.982 1.00 59.03 83 ILE A CA 1
ATOM 689 C C . ILE A 1 83 ? 4.621 17.708 5.986 1.00 59.03 83 ILE A C 1
ATOM 691 O O . ILE A 1 83 ? 4.109 18.494 6.753 1.00 59.03 83 ILE A O 1
ATOM 695 N N . ALA A 1 84 ? 4.408 16.400 6.095 1.00 60.03 84 ALA A N 1
ATOM 696 C CA . ALA A 1 84 ? 3.538 15.783 7.097 1.00 60.03 84 ALA A CA 1
ATOM 697 C C . ALA A 1 84 ? 3.941 16.150 8.523 1.00 60.03 84 ALA A C 1
ATOM 699 O O . ALA A 1 84 ? 3.070 16.374 9.351 1.00 60.03 84 ALA A O 1
ATOM 700 N N . ARG A 1 85 ? 5.249 16.248 8.804 1.00 70.00 85 ARG A N 1
ATOM 701 C CA . ARG A 1 85 ? 5.743 16.737 10.094 1.00 70.00 85 ARG A CA 1
ATOM 702 C C . ARG A 1 85 ? 5.407 18.208 10.307 1.00 70.00 85 ARG A C 1
ATOM 704 O O . ARG A 1 85 ? 4.963 18.573 11.383 1.00 70.00 85 ARG A O 1
ATOM 711 N N . ARG A 1 86 ? 5.661 19.048 9.299 1.00 69.81 86 ARG A N 1
ATOM 712 C CA . ARG A 1 86 ? 5.463 20.501 9.387 1.00 69.81 86 ARG A CA 1
ATOM 713 C C . ARG A 1 86 ? 3.985 20.887 9.461 1.00 69.81 86 ARG A C 1
ATOM 715 O O . ARG A 1 86 ? 3.632 21.772 10.220 1.00 69.81 86 ARG A O 1
ATOM 722 N N . GLU A 1 87 ? 3.152 20.211 8.684 1.00 67.94 87 GLU A N 1
ATOM 723 C CA . GLU A 1 87 ? 1.710 20.449 8.556 1.00 67.94 87 GLU A CA 1
ATOM 724 C C . GLU A 1 87 ? 0.882 19.506 9.456 1.00 67.94 87 GLU A C 1
ATOM 726 O O . GLU A 1 87 ? -0.332 19.416 9.309 1.00 67.94 87 GLU A O 1
ATOM 731 N N . ASN A 1 88 ? 1.548 18.755 10.337 1.00 74.69 88 ASN A N 1
ATOM 732 C CA . ASN A 1 88 ? 0.972 17.847 11.328 1.00 74.69 88 ASN A CA 1
ATOM 733 C C . ASN A 1 88 ? -0.132 16.896 10.809 1.00 74.69 88 ASN A C 1
ATOM 735 O O . ASN A 1 88 ? -1.250 16.878 11.315 1.00 74.69 88 ASN A O 1
ATOM 739 N N . TYR A 1 89 ? 0.178 16.075 9.801 1.00 72.75 89 TYR A N 1
ATOM 740 C CA . TYR A 1 89 ? -0.731 15.035 9.299 1.00 72.75 89 TYR A CA 1
ATOM 741 C C . TYR A 1 89 ? -0.070 13.648 9.212 1.00 72.75 89 TYR A C 1
ATOM 743 O O . TYR A 1 89 ? 1.139 13.475 9.387 1.00 72.75 89 TYR A O 1
ATOM 751 N N . GLY A 1 90 ? -0.864 12.609 8.937 1.00 74.50 90 GLY A N 1
ATOM 752 C CA . GLY A 1 90 ? -0.378 11.227 8.854 1.00 74.50 90 GLY A CA 1
ATOM 753 C C . GLY A 1 90 ? 0.074 10.693 10.216 1.00 74.50 90 GLY A C 1
ATOM 754 O O . GLY A 1 90 ? -0.607 10.892 11.213 1.00 74.50 90 GLY A O 1
ATOM 755 N N . ALA A 1 91 ? 1.232 10.028 10.277 1.00 78.81 91 ALA A N 1
ATOM 756 C CA . ALA A 1 91 ? 1.747 9.452 11.526 1.00 78.81 91 ALA A CA 1
ATOM 757 C C . ALA A 1 91 ? 2.153 10.499 12.587 1.00 78.81 91 ALA A C 1
ATOM 759 O O . ALA A 1 91 ? 2.443 10.120 13.714 1.00 78.81 91 ALA A O 1
ATOM 760 N N . PHE A 1 92 ? 2.194 11.794 12.250 1.00 80.88 92 PHE A N 1
ATOM 761 C CA . PHE A 1 92 ? 2.438 12.869 13.222 1.00 80.88 92 PHE A CA 1
ATOM 762 C C . PHE A 1 92 ? 1.191 13.209 14.044 1.00 80.88 92 PHE A C 1
ATOM 764 O O . PHE A 1 92 ? 1.314 13.593 15.198 1.00 80.88 92 PHE A O 1
ATOM 771 N N . LEU A 1 93 ? -0.006 12.899 13.530 1.00 83.50 93 LEU A N 1
ATOM 772 C CA . LEU A 1 93 ? -1.243 12.984 14.315 1.00 83.50 93 LEU A CA 1
ATOM 773 C C . LEU A 1 93 ? -1.252 12.019 15.510 1.00 83.50 93 LEU A C 1
ATOM 775 O O . LEU A 1 93 ? -2.040 12.195 16.428 1.00 83.50 93 LEU A O 1
ATOM 779 N N . MET A 1 94 ? -0.383 11.002 15.517 1.00 87.12 94 MET A N 1
ATOM 780 C CA . MET A 1 94 ? -0.234 10.085 16.652 1.00 87.12 94 MET A CA 1
ATOM 781 C C . MET A 1 94 ? 0.266 10.788 17.926 1.00 87.12 94 MET A C 1
ATOM 783 O O . MET A 1 94 ? 0.142 10.208 19.000 1.00 87.12 94 MET A O 1
ATOM 787 N N . ASP A 1 95 ? 0.791 12.014 17.813 1.00 89.19 95 ASP A N 1
ATOM 788 C CA . ASP A 1 95 ? 1.188 12.843 18.954 1.00 89.19 95 ASP A CA 1
ATOM 789 C C . ASP A 1 95 ? -0.033 13.533 19.624 1.00 89.19 95 ASP A C 1
ATOM 791 O O . ASP A 1 95 ? 0.065 13.963 20.770 1.00 89.19 95 ASP A O 1
ATOM 795 N N . ASP A 1 96 ? -1.199 13.586 18.955 1.00 91.44 96 ASP A N 1
ATOM 796 C CA . ASP A 1 96 ? -2.463 14.154 19.462 1.00 91.44 96 ASP A CA 1
ATOM 797 C C . ASP A 1 96 ? -3.638 13.177 19.234 1.00 91.44 96 ASP A C 1
ATOM 799 O O . ASP A 1 96 ? -4.426 13.265 18.284 1.00 91.44 96 ASP A O 1
ATOM 803 N N . LEU A 1 97 ? -3.746 12.187 20.126 1.00 94.88 97 LEU A N 1
ATOM 804 C CA . LEU A 1 97 ? -4.799 11.168 20.067 1.00 94.88 97 LEU A CA 1
ATOM 805 C C . LEU A 1 97 ? -6.230 11.734 20.193 1.00 94.88 97 LEU A C 1
ATOM 807 O O . LEU A 1 97 ? -7.103 11.251 19.460 1.00 94.88 97 LEU A O 1
ATOM 811 N N . PRO A 1 98 ? -6.513 12.737 21.054 1.00 96.62 98 PRO A N 1
ATOM 812 C CA . PRO A 1 98 ? -7.814 13.406 21.079 1.00 96.62 98 PRO A CA 1
ATOM 813 C C . PRO A 1 98 ? -8.226 13.986 19.722 1.00 96.62 98 PRO A C 1
ATOM 815 O O . PRO A 1 98 ? -9.364 13.765 19.287 1.00 96.62 98 PRO A O 1
ATOM 818 N N . LEU A 1 99 ? -7.307 14.656 19.016 1.00 92.44 99 LEU A N 1
ATOM 819 C CA . LEU A 1 99 ? -7.568 15.171 17.673 1.00 92.44 99 LEU A CA 1
ATOM 820 C C . LEU A 1 99 ? -7.908 14.035 16.705 1.00 92.44 99 LEU A C 1
ATOM 822 O O . LEU A 1 99 ? -8.945 14.102 16.039 1.00 92.44 99 LEU A O 1
ATOM 826 N N . VAL A 1 100 ? -7.100 12.966 16.672 1.00 93.19 100 VAL A N 1
ATOM 827 C CA . VAL A 1 100 ? -7.357 11.788 15.819 1.00 93.19 100 VAL A CA 1
ATOM 828 C C . VAL A 1 100 ? -8.740 11.203 16.083 1.00 93.19 100 VAL A C 1
ATOM 830 O O . VAL A 1 100 ? -9.494 10.963 15.138 1.00 93.19 100 VAL A O 1
ATOM 833 N N . LYS A 1 101 ? -9.100 11.005 17.356 1.00 97.06 101 LYS A N 1
ATOM 834 C CA . LYS A 1 101 ? -10.420 10.498 17.747 1.00 97.06 101 LYS A CA 1
ATOM 835 C C . LYS A 1 101 ? -11.534 11.388 17.204 1.00 97.06 101 LYS A C 1
ATOM 837 O O . LYS A 1 101 ? -12.506 10.876 16.653 1.00 97.06 101 LYS A O 1
ATOM 842 N N . SER A 1 102 ? -11.390 12.709 17.339 1.00 96.94 102 SER A N 1
ATOM 843 C CA . SER A 1 102 ? -12.392 13.662 16.853 1.00 96.94 102 SER A CA 1
ATOM 844 C C . SER A 1 102 ? -12.543 13.614 15.329 1.00 96.94 102 SER A C 1
ATOM 846 O O . SER A 1 102 ? -13.668 13.634 14.834 1.00 96.94 102 SER A O 1
ATOM 848 N N . LEU A 1 103 ? -11.433 13.479 14.591 1.00 91.31 103 LEU A N 1
ATOM 849 C CA . LEU A 1 103 ? -11.427 13.401 13.132 1.00 91.31 103 LEU A CA 1
ATOM 850 C C . LEU A 1 103 ? -12.137 12.136 12.654 1.00 91.31 103 LEU A C 1
ATOM 852 O O . LEU A 1 103 ? -13.045 12.223 11.831 1.00 91.31 103 LEU A O 1
ATOM 856 N N . VAL A 1 104 ? -11.764 10.974 13.200 1.00 94.25 104 VAL A N 1
ATOM 857 C CA . VAL A 1 104 ? -12.374 9.689 12.827 1.00 94.25 104 VAL A CA 1
ATOM 858 C C . VAL A 1 104 ? -13.862 9.687 13.163 1.00 94.25 104 VAL A C 1
ATOM 860 O O . VAL A 1 104 ? -14.665 9.374 12.290 1.00 94.25 104 VAL A O 1
ATOM 863 N N . LYS A 1 105 ? -14.239 10.143 14.365 1.00 97.25 105 LYS A N 1
ATOM 864 C CA . LYS A 1 105 ? -15.645 10.236 14.781 1.00 97.25 105 LYS A CA 1
ATOM 865 C C . LYS A 1 105 ? -16.452 11.176 13.895 1.00 97.25 105 LYS A C 1
ATOM 867 O O . LYS A 1 105 ? -17.578 10.860 13.523 1.00 97.25 105 LYS A O 1
ATOM 872 N N . LYS A 1 106 ? -15.887 12.328 13.526 1.00 94.94 106 LYS A N 1
ATOM 873 C CA . LYS A 1 106 ? -16.557 13.274 12.630 1.00 94.94 106 LYS A CA 1
ATOM 874 C C . LYS A 1 106 ? -16.761 12.670 11.243 1.00 94.94 106 LYS A C 1
ATOM 876 O O . LYS A 1 106 ? -17.857 12.789 10.714 1.00 94.94 106 LYS A O 1
ATOM 881 N N . LEU A 1 107 ? -15.754 12.005 10.677 1.00 91.62 107 LEU A N 1
ATOM 882 C CA . LEU A 1 107 ? -15.889 11.336 9.381 1.00 91.62 107 LEU A CA 1
ATOM 883 C C . LEU A 1 107 ? -16.925 10.208 9.444 1.00 91.62 107 LEU A C 1
ATOM 885 O O . LEU A 1 107 ? -17.813 10.169 8.603 1.00 91.62 107 LEU A O 1
ATOM 889 N N . ALA A 1 108 ? -16.854 9.343 10.458 1.00 93.25 108 ALA A N 1
ATOM 890 C CA . ALA A 1 108 ? -17.758 8.202 10.601 1.00 93.25 108 ALA A CA 1
ATOM 891 C C . ALA A 1 108 ? -19.224 8.623 10.795 1.00 93.25 108 ALA A C 1
ATOM 893 O O . ALA A 1 108 ? -20.118 7.956 10.294 1.00 93.25 108 ALA A O 1
ATOM 894 N N . ASN A 1 109 ? -19.475 9.745 11.478 1.00 94.44 109 ASN A N 1
ATOM 895 C CA . ASN A 1 109 ? -20.832 10.242 11.723 1.00 94.44 109 ASN A CA 1
ATOM 896 C C . ASN A 1 109 ? -21.447 11.018 10.547 1.00 94.44 109 ASN A C 1
ATOM 898 O O . ASN A 1 109 ? -22.646 11.272 10.572 1.00 94.44 109 ASN A O 1
ATOM 902 N N . ASN A 1 110 ? -20.639 11.493 9.594 1.00 93.00 110 ASN A N 1
ATOM 903 C CA . ASN A 1 110 ? -21.094 12.430 8.555 1.00 93.00 110 ASN A CA 1
ATOM 904 C C . ASN A 1 110 ? -20.884 11.907 7.127 1.00 93.00 110 ASN A C 1
ATOM 906 O O . ASN A 1 110 ? -21.171 12.629 6.176 1.00 93.00 110 ASN A O 1
ATOM 910 N N . LEU A 1 111 ? -20.338 10.703 6.962 1.00 88.88 111 LEU A N 1
ATOM 911 C CA . LEU A 1 111 ? -20.171 10.065 5.663 1.00 88.88 111 LEU A CA 1
ATOM 912 C C . LEU A 1 111 ? -21.040 8.814 5.595 1.00 88.88 111 LEU A C 1
ATOM 914 O O . LEU A 1 111 ? -21.000 7.984 6.497 1.00 88.88 111 LEU A O 1
ATOM 918 N N . ASP A 1 112 ? -21.725 8.633 4.470 1.00 86.06 112 ASP A N 1
ATOM 919 C CA . ASP A 1 112 ? -22.522 7.428 4.195 1.00 86.06 112 ASP A CA 1
ATOM 920 C C . ASP A 1 112 ? -21.653 6.215 3.808 1.00 86.06 112 ASP A C 1
ATOM 922 O O . ASP A 1 112 ? -22.152 5.121 3.555 1.00 86.06 112 ASP A O 1
ATOM 926 N N . VAL A 1 113 ? -20.329 6.397 3.736 1.00 86.00 113 VAL A N 1
ATOM 927 C CA . VAL A 1 113 ? -19.360 5.353 3.382 1.00 86.00 113 VAL A CA 1
ATOM 928 C C . VAL A 1 113 ? -18.476 4.979 4.578 1.00 86.00 113 VAL A C 1
ATOM 930 O O . VAL A 1 113 ? -18.085 5.863 5.345 1.00 86.00 113 VAL A O 1
ATOM 933 N N . PRO A 1 114 ? -18.081 3.696 4.723 1.00 86.38 114 PRO A N 1
ATOM 934 C CA . PRO A 1 114 ? -17.241 3.256 5.835 1.00 86.38 114 PRO A CA 1
ATOM 935 C C . PRO A 1 114 ? -15.896 3.988 5.898 1.00 86.38 114 PRO A C 1
ATOM 937 O O . PRO A 1 114 ? -15.177 4.104 4.902 1.00 86.38 114 PRO A O 1
ATOM 940 N N . VAL A 1 115 ? -15.512 4.419 7.100 1.00 88.38 115 VAL A N 1
ATOM 941 C CA . VAL A 1 115 ? -14.230 5.090 7.351 1.00 88.38 115 VAL A CA 1
ATOM 942 C C . VAL A 1 115 ? -13.200 4.067 7.816 1.00 88.38 115 VAL A C 1
ATOM 944 O O . VAL A 1 115 ? -13.347 3.455 8.870 1.00 88.38 115 VAL A O 1
ATOM 947 N N . SER A 1 116 ? -12.124 3.884 7.050 1.00 92.75 116 SER A N 1
ATOM 948 C CA . SER A 1 116 ? -10.998 3.017 7.426 1.00 92.75 116 SER A CA 1
ATOM 949 C C . SER A 1 116 ? -9.797 3.823 7.914 1.00 92.75 116 SER A C 1
ATOM 951 O O . SER A 1 116 ? -9.501 4.883 7.361 1.00 92.75 116 SER A O 1
ATOM 953 N N . CYS A 1 117 ? -9.036 3.279 8.862 1.00 93.12 117 CYS A N 1
ATOM 954 C CA . CYS A 1 117 ? -7.783 3.873 9.331 1.00 93.12 117 CYS A CA 1
ATOM 955 C C . CYS A 1 117 ? -6.578 3.020 8.923 1.00 93.12 117 CYS A C 1
ATOM 957 O O . CYS A 1 117 ? -6.624 1.792 8.970 1.00 93.12 117 CYS A O 1
ATOM 959 N N . LYS A 1 118 ? -5.459 3.672 8.585 1.00 96.31 118 LYS A N 1
ATOM 960 C CA . LYS A 1 118 ? -4.156 3.017 8.415 1.00 96.31 118 LYS A CA 1
ATOM 961 C C . LYS A 1 118 ? -3.137 3.638 9.358 1.00 96.31 118 LYS A C 1
ATOM 963 O O . LYS A 1 118 ? -2.847 4.826 9.245 1.00 96.31 118 LYS A O 1
ATOM 968 N N . ILE A 1 119 ? -2.556 2.828 10.236 1.00 94.44 119 ILE A N 1
ATOM 969 C CA . ILE A 1 119 ? -1.675 3.292 11.311 1.00 94.44 119 ILE A CA 1
ATOM 970 C C . ILE A 1 119 ? -0.289 2.649 11.257 1.00 94.44 119 ILE A C 1
ATOM 972 O O . ILE A 1 119 ? -0.067 1.632 10.594 1.00 94.44 119 ILE A O 1
ATOM 976 N N . ARG A 1 120 ? 0.651 3.269 11.970 1.00 95.06 120 ARG A N 1
ATOM 977 C CA . ARG A 1 120 ? 1.900 2.656 12.435 1.00 95.06 120 ARG A CA 1
ATOM 978 C C . ARG A 1 120 ? 1.762 2.333 13.923 1.00 95.06 120 ARG A C 1
ATOM 980 O O . ARG A 1 120 ? 0.886 2.881 14.587 1.00 95.06 120 ARG A O 1
ATOM 987 N N . VAL A 1 121 ? 2.604 1.441 14.429 1.00 96.44 121 VAL A N 1
ATOM 988 C CA . VAL A 1 121 ? 2.587 1.048 15.848 1.00 96.44 121 VAL A CA 1
ATOM 989 C C . VAL A 1 121 ? 3.369 2.045 16.711 1.00 96.44 121 VAL A C 1
ATOM 991 O O . VAL A 1 121 ? 4.259 2.740 16.216 1.00 96.44 121 VAL A O 1
ATOM 994 N N . PHE A 1 122 ? 3.056 2.121 18.000 1.00 96.56 122 PHE A N 1
ATOM 995 C CA . PHE A 1 122 ? 3.890 2.817 18.981 1.00 96.56 122 PHE A CA 1
ATOM 996 C C . PHE A 1 122 ? 5.053 1.919 19.437 1.00 96.56 122 PHE A C 1
ATOM 998 O O . PHE A 1 122 ? 4.980 0.698 19.280 1.00 96.56 122 PHE A O 1
ATOM 1005 N N . PRO A 1 123 ? 6.131 2.486 20.015 1.00 95.38 123 PRO A N 1
ATOM 1006 C CA . PRO A 1 123 ? 7.181 1.687 20.648 1.00 95.38 123 PRO A CA 1
ATOM 1007 C C . PRO A 1 123 ? 6.645 0.795 21.775 1.00 95.38 123 PRO A C 1
ATOM 1009 O O . PRO A 1 123 ? 7.074 -0.347 21.914 1.00 95.38 123 PRO A O 1
ATOM 1012 N N . ASN A 1 124 ? 5.682 1.303 22.552 1.00 97.31 124 ASN A N 1
ATOM 1013 C CA . ASN A 1 124 ? 4.988 0.543 23.581 1.00 97.31 124 ASN A CA 1
ATOM 1014 C C . ASN A 1 124 ? 3.764 -0.181 22.989 1.00 97.31 124 ASN A C 1
ATOM 1016 O O . ASN A 1 124 ? 2.933 0.410 22.290 1.00 97.31 124 ASN A O 1
ATOM 1020 N N . LEU A 1 125 ? 3.640 -1.477 23.290 1.00 97.56 125 LEU A N 1
ATOM 1021 C CA . LEU A 1 125 ? 2.528 -2.299 22.816 1.00 97.56 125 LEU A CA 1
ATOM 1022 C C . LEU A 1 125 ? 1.178 -1.796 23.342 1.00 97.56 125 LEU A C 1
ATOM 1024 O O . LEU A 1 125 ? 0.237 -1.678 22.563 1.00 97.56 125 LEU A O 1
ATOM 1028 N N . GLN A 1 126 ? 1.076 -1.466 24.630 1.00 98.12 126 GLN A N 1
ATOM 1029 C CA . GLN A 1 126 ? -0.188 -1.049 25.239 1.00 98.12 126 GLN A CA 1
ATOM 1030 C C . GLN A 1 126 ? -0.720 0.248 24.638 1.00 98.12 126 GLN A C 1
ATOM 1032 O O . GLN A 1 126 ? -1.925 0.371 24.428 1.00 98.12 126 GLN A O 1
ATOM 1037 N N . ASP A 1 127 ? 0.162 1.178 24.281 1.00 97.88 127 ASP A N 1
ATOM 1038 C CA . ASP A 1 127 ? -0.241 2.407 23.592 1.00 97.88 127 ASP A CA 1
ATOM 1039 C C . ASP A 1 127 ? -0.800 2.102 22.198 1.00 97.88 127 ASP A C 1
ATOM 1041 O O . ASP A 1 127 ? -1.811 2.671 21.791 1.00 97.88 127 ASP A O 1
ATOM 1045 N N . THR A 1 128 ? -0.221 1.122 21.497 1.00 98.38 128 THR A N 1
ATOM 1046 C CA . THR A 1 128 ? -0.756 0.630 20.217 1.00 98.38 128 THR A CA 1
ATOM 1047 C C . THR A 1 128 ? -2.145 0.013 20.380 1.00 98.38 128 THR A C 1
ATOM 1049 O O . THR A 1 128 ? -3.035 0.305 19.581 1.00 98.38 128 THR A O 1
ATOM 1052 N N . LEU A 1 129 ? -2.357 -0.812 21.411 1.00 98.62 129 LEU A N 1
ATOM 1053 C CA . LEU A 1 129 ? -3.651 -1.456 21.662 1.00 98.62 129 LEU A CA 1
ATOM 1054 C C . LEU A 1 129 ? -4.730 -0.432 22.038 1.00 98.62 129 LEU A C 1
ATOM 1056 O O . LEU A 1 129 ? -5.822 -0.456 21.468 1.00 98.62 129 LEU A O 1
ATOM 1060 N N . LYS A 1 130 ? -4.410 0.509 22.936 1.00 98.44 130 LYS A N 1
ATOM 1061 C CA . LYS A 1 130 ? -5.301 1.623 23.302 1.00 98.44 130 LYS A CA 1
ATOM 1062 C C . LYS A 1 130 ? -5.652 2.471 22.087 1.00 98.44 130 LYS A C 1
ATOM 1064 O O . LYS A 1 130 ? -6.814 2.822 21.904 1.00 98.44 130 LYS A O 1
ATOM 1069 N N . TYR A 1 131 ? -4.669 2.765 21.239 1.00 98.31 131 TYR A N 1
ATOM 1070 C CA . TYR A 1 131 ? -4.889 3.539 20.026 1.00 98.31 131 TYR A CA 1
ATOM 1071 C C . TYR A 1 131 ? -5.801 2.812 19.034 1.00 98.31 131 TYR A C 1
ATOM 1073 O O . TYR A 1 131 ? -6.761 3.402 18.543 1.00 98.31 131 TYR A O 1
ATOM 1081 N N . ALA A 1 132 ? -5.566 1.521 18.789 1.00 98.56 132 ALA A N 1
ATOM 1082 C CA . ALA A 1 132 ? -6.419 0.711 17.924 1.00 98.56 132 ALA A CA 1
ATOM 1083 C C . ALA A 1 132 ? -7.871 0.657 18.431 1.00 98.56 132 ALA A C 1
ATOM 1085 O O . ALA A 1 132 ? -8.799 0.837 17.643 1.00 98.56 132 ALA A O 1
ATOM 1086 N N . LYS A 1 133 ? -8.065 0.488 19.746 1.00 98.62 133 LYS A N 1
ATOM 1087 C CA . LYS A 1 133 ? -9.391 0.516 20.375 1.00 98.62 133 LYS A CA 1
ATOM 1088 C C . LYS A 1 133 ? -10.076 1.867 20.271 1.00 98.62 133 LYS A C 1
ATOM 1090 O O . LYS A 1 133 ? -11.227 1.933 19.870 1.00 98.62 133 LYS A O 1
ATOM 1095 N N . MET A 1 134 ? -9.346 2.946 20.533 1.00 98.62 134 MET A N 1
ATOM 1096 C CA . MET A 1 134 ? -9.864 4.302 20.381 1.00 98.62 134 MET A CA 1
ATOM 1097 C C . MET A 1 134 ? -10.358 4.575 18.953 1.00 98.62 134 MET A C 1
ATOM 1099 O O . MET A 1 134 ? -11.366 5.257 18.782 1.00 98.62 134 MET A O 1
ATOM 1103 N N . LEU A 1 135 ? -9.653 4.073 17.932 1.00 98.31 135 LEU A N 1
ATOM 1104 C CA . LEU A 1 135 ? -10.067 4.211 16.533 1.00 98.31 135 LEU A CA 1
ATOM 1105 C C . LEU A 1 135 ? -11.340 3.412 16.239 1.00 98.31 135 LEU A C 1
ATOM 1107 O O . LEU A 1 135 ? -12.243 3.946 15.600 1.00 98.31 135 LEU A O 1
ATOM 1111 N N . GLU A 1 136 ? -11.418 2.166 16.711 1.00 98.31 136 GLU A N 1
ATOM 1112 C CA . GLU A 1 136 ? -12.630 1.339 16.631 1.00 98.31 136 GLU A CA 1
ATOM 1113 C C . GLU A 1 136 ? -13.828 2.043 17.291 1.00 98.31 136 GLU A C 1
ATOM 1115 O O . GLU A 1 136 ? -14.847 2.249 16.635 1.00 98.31 136 GLU A O 1
ATOM 1120 N N . ASP A 1 137 ? -13.675 2.518 18.530 1.00 98.12 137 ASP A N 1
ATOM 1121 C CA . ASP A 1 137 ? -14.721 3.232 19.279 1.00 98.12 137 ASP A CA 1
ATOM 1122 C C . ASP A 1 137 ? -15.131 4.560 18.617 1.00 98.12 137 ASP A C 1
ATOM 1124 O O . ASP A 1 137 ? -16.230 5.070 18.835 1.00 98.12 137 ASP A O 1
ATOM 1128 N N . ALA A 1 138 ? -14.241 5.155 17.819 1.00 97.56 138 ALA A N 1
ATOM 1129 C CA . ALA A 1 138 ? -14.519 6.362 17.049 1.00 97.56 138 ALA A CA 1
ATOM 1130 C C . ALA A 1 138 ? -15.278 6.087 15.738 1.00 97.56 138 ALA A C 1
ATOM 1132 O O . ALA A 1 138 ? -15.582 7.039 15.026 1.00 97.56 138 ALA A O 1
ATOM 1133 N N . GLY A 1 139 ? -15.586 4.830 15.407 1.00 92.94 139 GLY A N 1
ATOM 1134 C CA . GLY A 1 139 ? -16.331 4.458 14.199 1.00 92.94 139 GLY A CA 1
ATOM 1135 C C . GLY A 1 139 ? -15.457 4.004 13.027 1.00 92.94 139 GLY A C 1
ATOM 1136 O O . GLY A 1 139 ? -15.940 3.892 11.900 1.00 92.94 139 GLY A O 1
ATOM 1137 N N . CYS A 1 140 ? -14.171 3.719 13.260 1.00 95.12 140 CYS A N 1
ATOM 1138 C CA . CYS A 1 140 ? -13.336 3.065 12.256 1.00 95.12 140 CYS A CA 1
ATOM 1139 C C . CYS A 1 140 ? -13.921 1.689 11.904 1.00 95.12 140 CYS A C 1
ATOM 1141 O O . CYS A 1 140 ? -14.126 0.861 12.782 1.00 95.12 140 CYS A O 1
ATOM 1143 N N . SER A 1 141 ? -14.160 1.430 10.619 1.00 92.31 141 SER A N 1
ATOM 1144 C CA . SER A 1 141 ? -14.772 0.185 10.129 1.00 92.31 141 SER A CA 1
ATOM 1145 C C . SER A 1 141 ? -13.749 -0.867 9.681 1.00 92.31 141 SER A C 1
ATOM 1147 O O . SER A 1 141 ? -14.078 -2.045 9.573 1.00 92.31 141 SER A O 1
ATOM 1149 N N . LEU A 1 142 ? -12.502 -0.458 9.421 1.00 96.88 142 LEU A N 1
ATOM 1150 C CA . LEU A 1 142 ? -11.372 -1.338 9.111 1.00 96.88 142 LEU A CA 1
ATOM 1151 C C . LEU A 1 142 ? -10.061 -0.697 9.559 1.00 96.88 142 LEU A C 1
ATOM 1153 O O . LEU A 1 142 ? -9.816 0.476 9.266 1.00 96.88 142 LEU A O 1
ATOM 1157 N N . LEU A 1 143 ? -9.175 -1.495 10.158 1.00 97.25 143 LEU A N 1
ATOM 1158 C CA . LEU A 1 143 ? -7.856 -1.046 10.589 1.00 97.25 143 LEU A CA 1
ATOM 1159 C C . LEU A 1 143 ? -6.721 -1.727 9.811 1.00 97.25 143 LEU A C 1
ATOM 1161 O O . LEU A 1 143 ? -6.495 -2.927 9.914 1.00 97.25 143 LEU A O 1
ATOM 1165 N N . ALA A 1 144 ? -5.938 -0.947 9.073 1.00 97.69 144 ALA A N 1
ATOM 1166 C CA . ALA A 1 144 ? -4.684 -1.401 8.484 1.00 97.69 144 ALA A CA 1
ATOM 1167 C C . ALA A 1 144 ? -3.497 -1.040 9.390 1.00 97.69 144 ALA A C 1
ATOM 1169 O O . ALA A 1 144 ? -3.251 0.135 9.662 1.00 97.69 144 ALA A O 1
ATOM 1170 N N . VAL A 1 145 ? -2.718 -2.030 9.823 1.00 97.69 145 VAL A N 1
ATOM 1171 C CA . VAL A 1 145 ? -1.616 -1.840 10.778 1.00 97.69 145 VAL A CA 1
ATOM 1172 C C . VAL A 1 145 ? -0.285 -2.113 10.095 1.00 97.69 145 VAL A C 1
ATOM 1174 O O . VAL A 1 145 ? -0.008 -3.231 9.665 1.00 97.69 145 VAL A O 1
ATOM 1177 N N . HIS A 1 146 ? 0.564 -1.091 10.008 1.00 96.88 146 HIS A N 1
ATOM 1178 C CA . HIS A 1 146 ? 1.960 -1.269 9.629 1.00 96.88 146 HIS A CA 1
ATOM 1179 C C . HIS A 1 146 ? 2.788 -1.599 10.874 1.00 96.88 146 HIS A C 1
ATOM 1181 O O . HIS A 1 146 ? 2.921 -0.753 11.756 1.00 96.88 146 HIS A O 1
ATOM 1187 N N . GLY A 1 147 ? 3.407 -2.782 10.920 1.00 95.69 147 GLY A N 1
ATOM 1188 C CA . GLY A 1 147 ? 4.137 -3.301 12.092 1.00 95.69 147 GLY A CA 1
ATOM 1189 C C . GLY A 1 147 ? 5.455 -2.591 12.439 1.00 95.69 147 GLY A C 1
ATOM 1190 O O . GLY A 1 147 ? 6.301 -3.174 13.101 1.00 95.69 147 GLY A O 1
ATOM 1191 N N . ARG A 1 148 ? 5.671 -1.357 11.978 1.00 95.06 148 ARG A N 1
ATOM 1192 C CA . ARG A 1 148 ? 6.857 -0.550 12.311 1.00 95.06 148 ARG A CA 1
ATOM 1193 C C . ARG A 1 148 ? 6.414 0.766 12.922 1.00 95.06 148 ARG A C 1
ATOM 1195 O O . ARG A 1 148 ? 5.364 1.289 12.534 1.00 95.06 148 ARG A O 1
ATOM 1202 N N . THR A 1 149 ? 7.222 1.315 13.816 1.00 93.31 149 THR A N 1
ATOM 1203 C CA . THR A 1 149 ? 6.981 2.636 14.402 1.00 93.31 149 THR A CA 1
ATOM 1204 C C . THR A 1 149 ? 7.140 3.745 13.368 1.00 93.31 149 THR A C 1
ATOM 1206 O O . THR A 1 149 ? 7.653 3.525 12.268 1.00 93.31 149 THR A O 1
ATOM 1209 N N . ARG A 1 150 ? 6.689 4.964 13.686 1.00 88.06 150 ARG A N 1
ATOM 1210 C CA . ARG A 1 150 ? 6.880 6.149 12.827 1.00 88.06 150 ARG A CA 1
ATOM 1211 C C . ARG A 1 150 ? 8.347 6.351 12.421 1.00 88.06 150 ARG A C 1
ATOM 1213 O O . ARG A 1 150 ? 8.611 6.723 11.274 1.00 88.06 150 ARG A O 1
ATOM 1220 N N . ASP A 1 151 ? 9.266 6.077 13.342 1.00 87.06 151 ASP A N 1
ATOM 1221 C CA . ASP A 1 151 ? 10.691 6.384 13.198 1.00 87.06 151 ASP A CA 1
ATOM 1222 C C . ASP A 1 151 ? 11.496 5.215 12.588 1.00 87.06 151 ASP A C 1
ATOM 1224 O O . ASP A 1 151 ? 12.539 5.431 11.971 1.00 87.06 151 ASP A O 1
ATOM 1228 N N . GLU A 1 152 ? 10.952 3.991 12.615 1.00 85.56 152 GLU A N 1
ATOM 1229 C CA . GLU A 1 152 ? 11.453 2.805 11.898 1.00 85.56 152 GLU A CA 1
ATOM 1230 C C . GLU A 1 152 ? 11.132 2.889 10.385 1.00 85.56 152 GLU A C 1
ATOM 1232 O O . GLU A 1 152 ? 10.201 2.269 9.846 1.00 85.56 152 GLU A O 1
ATOM 1237 N N . LYS A 1 153 ? 11.884 3.733 9.674 1.00 76.00 153 LYS A N 1
ATOM 1238 C CA . LYS A 1 153 ? 11.657 4.025 8.245 1.00 76.00 153 LYS A CA 1
ATOM 1239 C C . LYS A 1 153 ? 12.357 3.049 7.308 1.00 76.00 153 LYS A C 1
ATOM 1241 O O . LYS A 1 153 ? 11.792 2.690 6.279 1.00 76.00 153 LYS A O 1
ATOM 1246 N N . ASP A 1 154 ? 13.561 2.625 7.672 1.00 74.94 154 ASP A N 1
ATOM 1247 C CA . ASP A 1 154 ? 14.397 1.759 6.848 1.00 74.94 154 ASP A CA 1
ATOM 1248 C C . ASP A 1 154 ? 13.936 0.299 6.962 1.00 74.94 154 ASP A C 1
ATOM 1250 O O . ASP A 1 154 ? 14.198 -0.373 7.958 1.00 74.94 154 ASP A O 1
ATOM 1254 N N . GLY A 1 155 ? 13.243 -0.193 5.931 1.00 68.06 155 GLY A N 1
ATOM 1255 C CA . GLY A 1 155 ? 12.761 -1.576 5.875 1.00 68.06 155 GLY A CA 1
ATOM 1256 C C . GLY A 1 155 ? 13.862 -2.631 5.725 1.00 68.06 155 GLY A C 1
ATOM 1257 O O . GLY A 1 155 ? 13.567 -3.816 5.852 1.00 68.06 155 GLY A O 1
ATOM 1258 N N . LYS A 1 156 ? 15.116 -2.235 5.457 1.00 74.31 156 LYS A N 1
ATOM 1259 C CA . LYS A 1 156 ? 16.272 -3.145 5.478 1.00 74.31 156 LYS A CA 1
ATOM 1260 C C . LYS A 1 156 ? 16.813 -3.325 6.896 1.00 74.31 156 LYS A C 1
ATOM 1262 O O . LYS A 1 156 ? 17.294 -4.404 7.221 1.00 74.31 156 LYS A O 1
ATOM 1267 N N . LYS A 1 157 ? 16.709 -2.291 7.738 1.00 82.00 157 LYS A N 1
ATOM 1268 C CA . LYS A 1 157 ? 17.158 -2.319 9.142 1.00 82.00 157 LYS A CA 1
ATOM 1269 C C . LYS A 1 157 ? 16.084 -2.812 10.103 1.00 82.00 157 LYS A C 1
ATOM 1271 O O . LYS A 1 157 ? 16.397 -3.496 11.070 1.00 82.00 157 LYS A O 1
ATOM 1276 N N . PHE A 1 158 ? 14.827 -2.459 9.848 1.00 87.19 158 PHE A N 1
ATOM 1277 C CA . PHE A 1 158 ? 13.723 -2.712 10.766 1.00 87.19 158 PHE A CA 1
ATOM 1278 C C . PHE A 1 158 ? 12.665 -3.590 10.109 1.00 87.19 158 PHE A C 1
ATOM 1280 O O . PHE A 1 158 ? 11.991 -3.175 9.161 1.00 87.19 158 PHE A O 1
ATOM 1287 N N . ARG A 1 159 ? 12.498 -4.797 10.652 1.00 92.00 159 ARG A N 1
ATOM 1288 C CA . ARG A 1 159 ? 11.411 -5.707 10.287 1.00 92.00 159 ARG A CA 1
ATOM 1289 C C . ARG A 1 159 ? 10.089 -5.242 10.890 1.00 92.00 159 ARG A C 1
ATOM 1291 O O . ARG A 1 159 ? 10.055 -4.665 11.976 1.00 92.00 159 ARG A O 1
ATOM 1298 N N . ALA A 1 160 ? 8.994 -5.497 10.184 1.00 93.69 160 ALA A N 1
ATOM 1299 C CA . ALA A 1 160 ? 7.656 -5.300 10.717 1.00 93.69 160 ALA A CA 1
ATOM 1300 C C . ALA A 1 160 ? 7.367 -6.333 11.820 1.00 93.69 160 ALA A C 1
ATOM 1302 O O . ALA A 1 160 ? 7.470 -7.536 11.603 1.00 93.69 160 ALA A O 1
ATOM 1303 N N . LYS A 1 161 ? 6.976 -5.846 12.997 1.00 96.31 161 LYS A N 1
ATOM 1304 C CA . LYS A 1 161 ? 6.611 -6.630 14.182 1.00 96.31 161 LYS A CA 1
ATOM 1305 C C . LYS A 1 161 ? 5.208 -7.206 13.996 1.00 96.31 161 LYS A C 1
ATOM 1307 O O . LYS A 1 161 ? 4.209 -6.583 14.368 1.00 96.31 161 LYS A O 1
ATOM 1312 N N . TRP A 1 162 ? 5.114 -8.370 13.358 1.00 97.62 162 TRP A N 1
ATOM 1313 C CA . TRP A 1 162 ? 3.837 -9.055 13.126 1.00 97.62 162 TRP A CA 1
ATOM 1314 C C . TRP A 1 162 ? 3.163 -9.482 14.436 1.00 97.62 162 TRP A C 1
ATOM 1316 O O . TRP A 1 162 ? 1.940 -9.511 14.510 1.00 97.62 162 TRP A O 1
ATOM 1326 N N . GLU A 1 163 ? 3.924 -9.695 15.504 1.00 97.88 163 GLU A N 1
ATOM 1327 C CA . GLU A 1 163 ? 3.424 -9.989 16.849 1.00 97.88 163 GLU A CA 1
ATOM 1328 C C . GLU A 1 163 ? 2.594 -8.819 17.398 1.00 97.88 163 GLU A C 1
ATOM 1330 O O . GLU A 1 163 ? 1.542 -9.018 18.003 1.00 97.88 163 GLU A O 1
ATOM 1335 N N . THR A 1 164 ? 3.010 -7.578 17.120 1.00 98.19 164 THR A N 1
ATOM 1336 C CA . THR A 1 164 ? 2.224 -6.385 17.462 1.00 98.19 164 THR A CA 1
ATOM 1337 C C . THR A 1 164 ? 0.932 -6.321 16.648 1.00 98.19 164 THR A C 1
ATOM 1339 O O . THR A 1 164 ? -0.115 -5.974 17.188 1.00 98.19 164 THR A O 1
ATOM 1342 N N . ILE A 1 165 ? 0.976 -6.692 15.362 1.00 98.50 165 ILE A N 1
ATOM 1343 C CA . ILE A 1 165 ? -0.224 -6.754 14.511 1.00 98.50 165 ILE A CA 1
ATOM 1344 C C . ILE A 1 165 ? -1.193 -7.824 15.030 1.00 98.50 165 ILE A C 1
ATOM 1346 O O . ILE A 1 165 ? -2.388 -7.550 15.126 1.00 98.50 165 ILE A O 1
ATOM 1350 N N . LYS A 1 166 ? -0.685 -9.002 15.422 1.00 98.62 166 LYS A N 1
ATOM 1351 C CA . LYS A 1 166 ? -1.470 -10.060 16.071 1.00 98.62 166 LYS A CA 1
ATOM 1352 C C . LYS A 1 166 ? -2.184 -9.531 17.313 1.00 98.62 166 LYS A C 1
ATOM 1354 O O . LYS A 1 166 ? -3.393 -9.683 17.433 1.00 98.62 166 LYS A O 1
ATOM 1359 N N . ALA A 1 167 ? -1.445 -8.877 18.208 1.00 98.62 167 ALA A N 1
ATOM 1360 C CA . ALA A 1 167 ? -2.009 -8.338 19.440 1.00 98.62 167 ALA A CA 1
ATOM 1361 C C . ALA A 1 167 ? -3.116 -7.305 19.165 1.00 98.62 167 ALA A C 1
ATOM 1363 O O . ALA A 1 167 ? -4.145 -7.323 19.832 1.00 98.62 167 ALA A O 1
ATOM 1364 N N . VAL A 1 168 ? -2.949 -6.446 18.149 1.00 98.62 168 VAL A N 1
ATOM 1365 C CA . VAL A 1 168 ? -4.010 -5.522 17.711 1.00 98.62 168 VAL A CA 1
ATOM 1366 C C . VAL A 1 168 ? -5.228 -6.283 17.187 1.00 98.62 168 VAL A C 1
ATOM 1368 O O . VAL A 1 168 ? -6.345 -5.998 17.613 1.00 98.62 168 VAL A O 1
ATOM 1371 N N . ARG A 1 169 ? -5.019 -7.264 16.301 1.00 98.19 169 ARG A N 1
ATOM 1372 C CA . ARG A 1 169 ? -6.082 -8.120 15.753 1.00 98.19 169 ARG A CA 1
ATOM 1373 C C . ARG A 1 169 ? -6.868 -8.841 16.845 1.00 98.19 169 ARG A C 1
ATOM 1375 O O . ARG A 1 169 ? -8.069 -9.017 16.698 1.00 98.19 169 ARG A O 1
ATOM 1382 N N . ASP A 1 170 ? -6.206 -9.274 17.914 1.00 98.25 170 ASP A N 1
ATOM 1383 C CA . ASP A 1 170 ? -6.844 -10.031 18.993 1.00 98.25 170 ASP A CA 1
ATOM 1384 C C . ASP A 1 170 ? -7.718 -9.154 19.902 1.00 98.25 170 ASP A C 1
ATOM 1386 O O . ASP A 1 170 ? -8.646 -9.670 20.525 1.00 98.25 170 ASP A O 1
ATOM 1390 N N . VAL A 1 171 ? -7.461 -7.841 19.969 1.00 98.00 171 VAL A N 1
ATOM 1391 C CA . VAL A 1 171 ? -8.257 -6.933 20.806 1.00 98.00 171 VAL A CA 1
ATOM 1392 C C . VAL A 1 171 ? -9.405 -6.276 20.048 1.00 98.00 171 VAL A C 1
ATOM 1394 O O . VAL A 1 171 ? -10.470 -6.107 20.641 1.00 98.00 171 VAL A O 1
ATOM 1397 N N . VAL A 1 172 ? -9.236 -5.885 18.780 1.00 97.69 172 VAL A N 1
ATOM 1398 C CA . VAL A 1 172 ? -10.300 -5.216 18.001 1.00 97.69 172 VAL A CA 1
ATOM 1399 C C . VAL A 1 172 ? -11.284 -6.222 17.393 1.00 97.69 172 VAL A C 1
ATOM 1401 O O . VAL A 1 172 ? -10.956 -7.381 17.162 1.00 97.69 172 VAL A O 1
ATOM 1404 N N . ARG A 1 173 ? -12.521 -5.785 17.158 1.00 96.31 173 ARG A N 1
ATOM 1405 C CA . ARG A 1 173 ? -13.604 -6.574 16.547 1.00 96.31 173 ARG A CA 1
ATOM 1406 C C . ARG A 1 173 ? -13.750 -6.288 15.051 1.00 96.31 173 ARG A C 1
ATOM 1408 O O . ARG A 1 173 ? -14.241 -7.145 14.317 1.00 96.31 173 ARG A O 1
ATOM 1415 N N . ILE A 1 174 ? -13.328 -5.106 14.604 1.00 96.31 174 ILE A N 1
ATOM 1416 C CA . ILE A 1 174 ? -13.288 -4.731 13.184 1.00 96.31 174 ILE A CA 1
ATOM 1417 C C . ILE A 1 174 ? -12.197 -5.492 12.408 1.00 96.31 174 ILE A C 1
ATOM 1419 O O . ILE A 1 174 ? -11.183 -5.871 12.998 1.00 96.31 174 ILE A O 1
ATOM 1423 N N . PRO A 1 175 ? -12.350 -5.688 11.081 1.00 97.44 175 PRO A N 1
ATOM 1424 C CA . PRO A 1 175 ? -11.335 -6.352 10.271 1.00 97.44 175 PRO A CA 1
ATOM 1425 C C . PRO A 1 175 ? -9.971 -5.655 10.326 1.00 97.44 175 PRO A C 1
ATOM 1427 O O . PRO A 1 175 ? -9.883 -4.424 10.223 1.00 97.44 175 PRO A O 1
ATOM 1430 N N . VAL A 1 176 ? -8.903 -6.453 10.402 1.00 97.88 176 VAL A N 1
ATOM 1431 C CA . VAL A 1 176 ? -7.518 -5.966 10.441 1.00 97.88 176 VAL A CA 1
ATOM 1432 C C . VAL A 1 176 ? -6.751 -6.375 9.191 1.00 97.88 176 VAL A C 1
ATOM 1434 O O . VAL A 1 176 ? -6.780 -7.531 8.775 1.00 97.88 176 VAL A O 1
ATOM 1437 N N . LEU A 1 177 ? -6.017 -5.429 8.601 1.00 97.88 177 LEU A N 1
ATOM 1438 C CA . LEU A 1 177 ? -5.069 -5.698 7.520 1.00 97.88 177 LEU A CA 1
ATOM 1439 C C . LEU A 1 177 ? -3.636 -5.547 8.009 1.00 97.88 177 LEU A C 1
ATOM 1441 O O . LEU A 1 177 ? -3.234 -4.469 8.452 1.00 97.88 177 LEU A O 1
ATOM 1445 N N . ALA A 1 178 ? -2.845 -6.602 7.861 1.00 97.75 178 ALA A N 1
ATOM 1446 C CA . ALA A 1 178 ? -1.429 -6.570 8.182 1.00 97.75 178 ALA A CA 1
ATOM 1447 C C . ALA A 1 178 ? -0.630 -5.882 7.067 1.00 97.75 178 ALA A C 1
ATOM 1449 O O . ALA A 1 178 ? -0.825 -6.142 5.882 1.00 97.75 178 ALA A O 1
ATOM 1450 N N . ASN A 1 179 ? 0.295 -4.997 7.426 1.00 95.38 179 ASN A N 1
ATOM 1451 C CA . ASN A 1 179 ? 1.169 -4.324 6.473 1.00 95.38 179 ASN A CA 1
ATOM 1452 C C . ASN A 1 179 ? 2.618 -4.311 6.966 1.00 95.38 179 ASN A C 1
ATOM 1454 O O . ASN A 1 179 ? 2.898 -4.077 8.142 1.00 95.38 179 ASN A O 1
ATOM 1458 N N . GLY A 1 180 ? 3.537 -4.493 6.022 1.00 91.19 180 GLY A N 1
ATOM 1459 C CA . GLY A 1 180 ? 4.971 -4.531 6.278 1.00 91.19 180 GLY A CA 1
ATOM 1460 C C . GLY A 1 180 ? 5.548 -5.902 5.951 1.00 91.19 180 GLY A C 1
ATOM 1461 O O . GLY A 1 180 ? 5.061 -6.918 6.437 1.00 91.19 180 GLY A O 1
ATOM 1462 N N . ASP A 1 181 ? 6.591 -5.884 5.125 1.00 90.25 181 ASP A N 1
ATOM 1463 C CA . ASP A 1 181 ? 7.411 -7.040 4.753 1.00 90.25 181 ASP A CA 1
ATOM 1464 C C . ASP A 1 181 ? 6.651 -8.155 4.006 1.00 90.25 181 ASP A C 1
ATOM 1466 O O . ASP A 1 181 ? 6.934 -9.331 4.179 1.00 90.25 181 ASP A O 1
ATOM 1470 N N . ILE A 1 182 ? 5.705 -7.768 3.139 1.00 91.56 182 ILE A N 1
ATOM 1471 C CA . ILE A 1 182 ? 4.975 -8.669 2.232 1.00 91.56 182 ILE A CA 1
ATOM 1472 C C . ILE A 1 182 ? 5.550 -8.541 0.818 1.00 91.56 182 ILE A C 1
ATOM 1474 O O . ILE A 1 182 ? 5.235 -7.570 0.120 1.00 91.56 182 ILE A O 1
ATOM 1478 N N . ARG A 1 183 ? 6.388 -9.494 0.394 1.00 86.88 183 ARG A N 1
ATOM 1479 C CA . ARG A 1 183 ? 7.135 -9.435 -0.878 1.00 86.88 183 ARG A CA 1
ATOM 1480 C C . ARG A 1 183 ? 6.786 -10.547 -1.862 1.00 86.88 183 ARG A C 1
ATOM 1482 O O . ARG A 1 183 ? 6.984 -10.378 -3.059 1.00 86.88 183 ARG A O 1
ATOM 1489 N N . HIS A 1 184 ? 6.253 -11.658 -1.372 1.00 86.81 184 HIS A N 1
ATOM 1490 C CA . HIS A 1 184 ? 5.772 -12.778 -2.183 1.00 86.81 184 HIS A CA 1
ATOM 1491 C C . HIS A 1 184 ? 4.630 -13.522 -1.484 1.00 86.81 184 HIS A C 1
ATOM 1493 O O . HIS A 1 184 ? 4.347 -13.290 -0.308 1.00 86.81 184 HIS A O 1
ATOM 1499 N N . MET A 1 185 ? 3.980 -14.450 -2.190 1.00 88.00 185 MET A N 1
ATOM 1500 C CA . MET A 1 185 ? 2.827 -15.188 -1.656 1.00 88.00 185 MET A CA 1
ATOM 1501 C C . MET A 1 185 ? 3.116 -15.969 -0.362 1.00 88.00 185 MET A C 1
ATOM 1503 O O . MET A 1 185 ? 2.235 -16.030 0.490 1.00 88.00 185 MET A O 1
ATOM 1507 N N . ASP A 1 186 ? 4.333 -16.481 -0.140 1.00 90.12 186 ASP A N 1
ATOM 1508 C CA . ASP A 1 186 ? 4.647 -17.138 1.145 1.00 90.12 186 ASP A CA 1
ATOM 1509 C C . ASP A 1 186 ? 4.687 -16.139 2.312 1.00 90.12 186 ASP A C 1
ATOM 1511 O O . ASP A 1 186 ? 4.354 -16.513 3.434 1.00 90.12 186 ASP A O 1
ATOM 1515 N N . ASP A 1 187 ? 5.039 -14.866 2.072 1.00 92.75 187 ASP A N 1
ATOM 1516 C CA . ASP A 1 187 ? 4.971 -13.841 3.120 1.00 92.75 187 ASP A CA 1
ATOM 1517 C C . ASP A 1 187 ? 3.513 -13.536 3.439 1.00 92.75 187 ASP A C 1
ATOM 1519 O O . ASP A 1 187 ? 3.165 -13.340 4.597 1.00 92.75 187 ASP A O 1
ATOM 1523 N N . VAL A 1 188 ? 2.646 -13.526 2.417 1.00 91.69 188 VAL A N 1
ATOM 1524 C CA . VAL A 1 188 ? 1.198 -13.381 2.602 1.00 91.69 188 VAL A CA 1
ATOM 1525 C C . VAL A 1 188 ? 0.679 -14.495 3.509 1.00 91.69 188 VAL A C 1
ATOM 1527 O O . VAL A 1 188 ? 0.016 -14.203 4.499 1.00 91.69 188 VAL A O 1
ATOM 1530 N N . GLN A 1 189 ? 1.000 -15.753 3.196 1.00 93.25 189 GLN A N 1
ATOM 1531 C CA . GLN A 1 189 ? 0.573 -16.918 3.978 1.00 93.25 189 GLN A CA 1
ATOM 1532 C C . GLN A 1 189 ? 1.122 -16.860 5.407 1.00 93.25 189 GLN A C 1
ATOM 1534 O O . GLN A 1 189 ? 0.342 -16.828 6.355 1.00 93.25 189 GLN A O 1
ATOM 1539 N N . SER A 1 190 ? 2.440 -16.704 5.552 1.00 96.06 190 SER A N 1
ATOM 1540 C CA . SER A 1 190 ? 3.114 -16.627 6.854 1.00 96.06 190 SER A CA 1
ATOM 1541 C C . SER A 1 190 ? 2.590 -15.476 7.712 1.00 96.06 190 SER A C 1
ATOM 1543 O O . SER A 1 190 ? 2.441 -15.614 8.925 1.00 96.06 190 SER A O 1
ATOM 1545 N N . CYS A 1 191 ? 2.308 -14.321 7.102 1.00 97.00 191 CYS A N 1
ATOM 1546 C CA . CYS A 1 191 ? 1.764 -13.168 7.804 1.00 97.00 191 CYS A CA 1
ATOM 1547 C C . CYS A 1 191 ? 0.345 -13.445 8.294 1.00 97.00 191 CYS A C 1
ATOM 1549 O O . CYS A 1 191 ? 0.044 -13.180 9.456 1.00 97.00 191 CYS A O 1
ATOM 1551 N N . LEU A 1 192 ? -0.525 -14.003 7.450 1.00 96.75 192 LEU A N 1
ATOM 1552 C CA . LEU A 1 192 ? -1.898 -14.334 7.837 1.00 96.75 192 LEU A CA 1
ATOM 1553 C C . LEU A 1 192 ? -1.935 -15.398 8.940 1.00 96.75 192 LEU A C 1
ATOM 1555 O O . LEU A 1 192 ? -2.676 -15.233 9.904 1.00 96.75 192 LEU A O 1
ATOM 1559 N N . GLU A 1 193 ? -1.099 -16.433 8.843 1.00 97.62 193 GLU A N 1
ATOM 1560 C CA . GLU A 1 193 ? -0.973 -17.480 9.864 1.00 97.62 193 GLU A CA 1
ATOM 1561 C C . GLU A 1 193 ? -0.495 -16.914 11.203 1.00 97.62 193 GLU A C 1
ATOM 1563 O O . GLU A 1 193 ? -1.102 -17.168 12.242 1.00 97.62 193 GLU A O 1
ATOM 1568 N N . LYS A 1 194 ? 0.561 -16.092 11.187 1.00 97.94 194 LYS A N 1
AT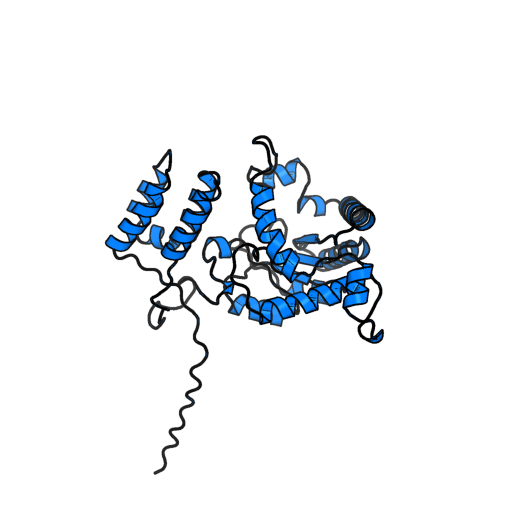OM 1569 C CA . LYS A 1 194 ? 1.126 -15.509 12.410 1.00 97.94 194 LYS A CA 1
ATOM 1570 C C . LYS A 1 194 ? 0.229 -14.450 13.034 1.00 97.94 194 LYS A C 1
ATOM 1572 O O . LYS A 1 194 ? 0.174 -14.349 14.254 1.00 97.94 194 LYS A O 1
ATOM 1577 N N . THR A 1 195 ? -0.432 -13.625 12.227 1.00 98.00 195 THR A N 1
ATOM 1578 C CA . THR A 1 195 ? -1.189 -12.469 12.732 1.00 98.00 195 THR A CA 1
ATOM 1579 C C . THR A 1 195 ? -2.659 -12.768 12.980 1.00 98.00 195 THR A C 1
ATOM 1581 O O . THR A 1 195 ? -3.280 -12.089 13.793 1.00 98.00 195 THR A O 1
ATOM 1584 N N . GLY A 1 196 ? -3.239 -13.740 12.272 1.00 97.31 196 GLY A N 1
ATOM 1585 C CA . GLY A 1 196 ? -4.687 -13.941 12.226 1.00 97.31 196 GLY A CA 1
ATOM 1586 C C . GLY A 1 196 ? -5.454 -12.771 11.594 1.00 97.31 196 GLY A C 1
ATOM 1587 O O . GLY A 1 196 ? -6.662 -12.663 11.816 1.00 97.31 196 GLY A O 1
ATOM 1588 N N . ALA A 1 197 ? -4.767 -11.875 10.872 1.00 96.88 197 ALA A N 1
ATOM 1589 C CA . ALA A 1 197 ? -5.369 -10.735 10.184 1.00 96.88 197 ALA A CA 1
ATOM 1590 C C . ALA A 1 197 ? -6.292 -11.185 9.038 1.00 96.88 197 ALA A C 1
ATOM 1592 O O . ALA A 1 197 ? -6.102 -12.240 8.435 1.00 96.88 197 ALA A O 1
ATOM 1593 N N . ASP A 1 198 ? -7.274 -10.355 8.685 1.00 96.44 198 ASP A N 1
ATOM 1594 C CA . ASP A 1 198 ? -8.256 -10.640 7.627 1.00 96.44 198 ASP A CA 1
ATOM 1595 C C . ASP A 1 198 ? -7.699 -10.404 6.211 1.00 96.44 198 ASP A C 1
ATOM 1597 O O . ASP A 1 198 ? -8.334 -10.717 5.198 1.00 96.44 198 ASP A O 1
ATOM 1601 N N . GLY A 1 199 ? -6.514 -9.808 6.111 1.00 93.56 199 GLY A N 1
ATOM 1602 C CA . GLY A 1 199 ? -5.820 -9.580 4.855 1.00 93.56 199 GLY A CA 1
ATOM 1603 C C . GLY A 1 199 ? -4.448 -8.956 5.059 1.00 93.56 199 GLY A C 1
ATOM 1604 O O . GLY A 1 199 ? -4.072 -8.581 6.168 1.00 93.56 199 GLY A O 1
ATOM 1605 N N . VAL A 1 200 ? -3.716 -8.810 3.960 1.00 94.75 200 VAL A N 1
ATOM 1606 C CA . VAL A 1 200 ? -2.415 -8.141 3.946 1.00 94.75 200 VAL A CA 1
ATOM 1607 C C . VAL A 1 200 ? -2.429 -6.948 3.002 1.00 94.75 200 VAL A C 1
ATOM 1609 O O . VAL A 1 200 ? -3.239 -6.884 2.081 1.00 94.75 200 VAL A O 1
ATOM 1612 N N . LEU A 1 201 ? -1.499 -6.024 3.209 1.00 91.25 201 LEU A N 1
ATOM 1613 C CA . LEU A 1 201 ? -1.161 -4.940 2.300 1.00 91.25 201 LEU A CA 1
ATOM 1614 C C . LEU A 1 201 ? 0.313 -5.063 1.912 1.00 91.25 201 LEU A C 1
ATOM 1616 O O . LEU A 1 201 ? 1.176 -5.112 2.794 1.00 91.25 201 LEU A O 1
ATOM 1620 N N . SER A 1 202 ? 0.602 -5.010 0.613 1.00 89.12 202 SER A N 1
ATOM 1621 C CA . SER A 1 202 ? 1.953 -4.770 0.096 1.00 89.12 202 SER A CA 1
ATOM 1622 C C . SER A 1 202 ? 2.042 -3.358 -0.491 1.00 89.12 202 SER A C 1
ATOM 1624 O O . SER A 1 202 ? 1.024 -2.743 -0.802 1.00 89.12 202 SER A O 1
ATOM 1626 N N . ALA A 1 203 ? 3.251 -2.806 -0.550 1.00 84.44 203 ALA A N 1
ATOM 1627 C CA . ALA A 1 203 ? 3.492 -1.445 -1.021 1.00 84.44 203 ALA A CA 1
ATOM 1628 C C . ALA A 1 203 ? 4.765 -1.393 -1.869 1.00 84.44 203 ALA A C 1
ATOM 1630 O O . ALA A 1 203 ? 4.704 -1.665 -3.059 1.00 84.44 203 ALA A O 1
ATOM 1631 N N . GLU A 1 204 ? 5.919 -1.091 -1.269 1.00 79.62 204 GLU A N 1
ATOM 1632 C CA . GLU A 1 204 ? 7.174 -0.895 -2.007 1.00 79.62 204 GLU A CA 1
ATOM 1633 C C . GLU A 1 204 ? 7.548 -2.094 -2.889 1.00 79.62 204 GLU A C 1
ATOM 1635 O O . GLU A 1 204 ? 7.932 -1.903 -4.037 1.00 79.62 204 GLU A O 1
ATOM 1640 N N . SER A 1 205 ? 7.338 -3.319 -2.404 1.00 83.19 205 SER A N 1
ATOM 1641 C CA . SER A 1 205 ? 7.625 -4.539 -3.166 1.00 83.19 205 SER A CA 1
ATOM 1642 C C . SER A 1 205 ? 6.776 -4.698 -4.429 1.00 83.19 205 SER A C 1
ATOM 1644 O O . SER A 1 205 ? 7.226 -5.349 -5.364 1.00 83.19 205 SER A O 1
ATOM 1646 N N . LEU A 1 206 ? 5.595 -4.072 -4.511 1.00 86.56 206 LEU A N 1
ATOM 1647 C CA . LEU A 1 206 ? 4.788 -4.068 -5.738 1.00 86.56 206 LEU A CA 1
ATOM 1648 C C . LEU A 1 206 ? 5.362 -3.156 -6.823 1.00 86.56 206 LEU A C 1
ATOM 1650 O O . LEU A 1 206 ? 5.024 -3.334 -7.987 1.00 86.56 206 LEU A O 1
ATOM 1654 N N . LEU A 1 207 ? 6.210 -2.185 -6.466 1.00 83.69 207 LEU A N 1
ATOM 1655 C CA . LEU A 1 207 ? 6.922 -1.383 -7.464 1.00 83.69 207 LEU A CA 1
ATOM 1656 C C . LEU A 1 207 ? 8.011 -2.205 -8.163 1.00 83.69 207 LEU A C 1
ATOM 1658 O O . LEU A 1 207 ? 8.378 -1.890 -9.287 1.00 83.69 207 LEU A O 1
ATOM 1662 N N . GLU A 1 208 ? 8.538 -3.228 -7.490 1.00 83.44 208 GLU A N 1
ATOM 1663 C CA . GLU A 1 208 ? 9.595 -4.110 -8.002 1.00 83.44 208 GLU A CA 1
ATOM 1664 C C . GLU A 1 208 ? 8.999 -5.335 -8.698 1.00 83.44 208 GLU A C 1
ATOM 1666 O O . GLU A 1 208 ? 9.411 -5.715 -9.793 1.00 83.44 208 GLU A O 1
ATOM 1671 N N . ASN A 1 209 ? 7.982 -5.929 -8.076 1.00 85.25 209 ASN A N 1
ATOM 1672 C CA . ASN A 1 209 ? 7.244 -7.061 -8.601 1.00 85.25 209 ASN A CA 1
ATOM 1673 C C . ASN A 1 209 ? 5.746 -6.776 -8.527 1.00 85.25 209 ASN A C 1
ATOM 1675 O O . ASN A 1 209 ? 5.086 -7.171 -7.558 1.00 85.25 209 ASN A O 1
ATOM 1679 N N . PRO A 1 210 ? 5.187 -6.124 -9.554 1.00 86.81 210 PRO A N 1
ATOM 1680 C CA . PRO A 1 210 ? 3.749 -6.003 -9.669 1.00 86.81 210 PRO A CA 1
ATOM 1681 C C . PRO A 1 210 ? 3.087 -7.393 -9.544 1.00 86.81 210 PRO A C 1
ATOM 1683 O O . PRO A 1 210 ? 2.185 -7.583 -8.730 1.00 86.81 210 PRO A O 1
ATOM 1686 N N . ALA A 1 211 ? 3.595 -8.410 -10.248 1.00 84.56 211 ALA A N 1
ATOM 1687 C CA . ALA A 1 211 ? 2.988 -9.741 -10.342 1.00 84.56 211 ALA A CA 1
ATOM 1688 C C . ALA A 1 211 ? 3.026 -10.603 -9.056 1.00 84.56 211 ALA A C 1
ATOM 1690 O O . ALA A 1 211 ? 2.606 -11.763 -9.083 1.00 84.56 211 ALA A O 1
ATOM 1691 N N . LEU A 1 212 ? 3.436 -10.042 -7.913 1.00 84.62 212 LEU A N 1
ATOM 1692 C CA . LEU A 1 212 ? 3.484 -10.686 -6.593 1.00 84.62 212 LEU A CA 1
ATOM 1693 C C . LEU A 1 212 ? 2.236 -11.528 -6.292 1.00 84.62 212 LEU A C 1
ATOM 1695 O O . LEU A 1 212 ? 2.340 -12.711 -5.966 1.00 84.62 212 LEU A O 1
ATOM 1699 N N . PHE A 1 213 ? 1.041 -10.939 -6.413 1.00 82.19 213 PHE A N 1
ATOM 1700 C CA . PHE A 1 213 ? -0.217 -11.612 -6.053 1.00 82.19 213 PHE A CA 1
ATOM 1701 C C . PHE A 1 213 ? -0.703 -12.632 -7.090 1.00 82.19 213 PHE A C 1
ATOM 1703 O O . PHE A 1 213 ? -1.624 -13.400 -6.807 1.00 82.19 213 PHE A O 1
ATOM 1710 N N . ALA A 1 214 ? -0.080 -12.671 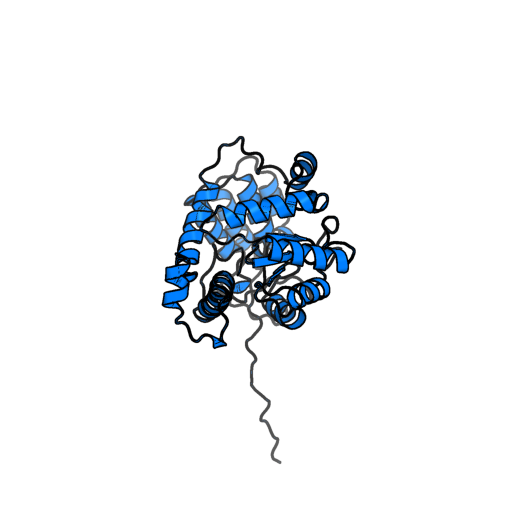-8.269 1.00 81.50 214 ALA A N 1
ATOM 1711 C CA . ALA A 1 214 ? -0.256 -13.755 -9.228 1.00 81.50 214 ALA A CA 1
ATOM 1712 C C . ALA A 1 214 ? 0.632 -14.974 -8.901 1.00 81.50 214 ALA A C 1
ATOM 1714 O O . ALA A 1 214 ? 0.479 -16.017 -9.530 1.00 81.50 214 ALA A O 1
ATOM 1715 N N . GLY A 1 215 ? 1.482 -14.885 -7.868 1.00 80.31 215 GLY A N 1
ATOM 1716 C CA . GLY A 1 215 ? 2.361 -15.966 -7.413 1.00 80.31 215 GLY A CA 1
ATOM 1717 C C . GLY A 1 215 ? 3.794 -15.856 -7.925 1.00 80.31 215 GLY A C 1
ATOM 1718 O O . GLY A 1 215 ? 4.634 -16.664 -7.530 1.00 80.31 215 GLY A O 1
ATOM 1719 N N . TYR A 1 216 ? 4.076 -14.848 -8.750 1.00 82.75 216 TYR A N 1
ATOM 1720 C CA . TYR A 1 216 ? 5.398 -14.601 -9.303 1.00 82.75 216 TYR A CA 1
ATOM 1721 C C . TYR A 1 216 ? 6.341 -14.003 -8.258 1.00 82.75 216 TYR A C 1
ATOM 1723 O O . TYR A 1 216 ? 5.946 -13.196 -7.411 1.00 82.75 216 TYR A O 1
ATOM 1731 N N . ARG A 1 217 ? 7.611 -14.386 -8.343 1.00 84.31 217 ARG A N 1
ATOM 1732 C CA . ARG A 1 217 ? 8.713 -13.951 -7.482 1.00 84.31 217 ARG A CA 1
ATOM 1733 C C . ARG A 1 217 ? 9.834 -13.359 -8.320 1.00 84.31 217 ARG A C 1
ATOM 1735 O O . ARG A 1 217 ? 10.074 -13.812 -9.435 1.00 84.31 217 ARG A O 1
ATOM 1742 N N . THR A 1 218 ? 10.541 -12.394 -7.744 1.00 77.19 218 THR A N 1
ATOM 1743 C CA . THR A 1 218 ? 11.826 -11.906 -8.256 1.00 77.19 218 THR A CA 1
ATOM 1744 C C . THR A 1 218 ? 12.972 -12.764 -7.714 1.00 77.19 218 THR A C 1
ATOM 1746 O O . THR A 1 218 ? 12.827 -13.434 -6.689 1.00 77.19 218 THR A O 1
ATOM 1749 N N . ALA A 1 219 ? 14.107 -12.772 -8.415 1.00 64.38 219 ALA A N 1
ATOM 1750 C CA . ALA A 1 219 ? 15.257 -13.631 -8.115 1.00 64.38 219 ALA A CA 1
ATOM 1751 C C . ALA A 1 219 ? 15.994 -13.292 -6.801 1.00 64.38 219 ALA A C 1
ATOM 1753 O O . ALA A 1 219 ? 16.775 -14.101 -6.307 1.00 64.38 219 ALA A O 1
ATOM 1754 N N . GLU A 1 220 ? 15.761 -12.123 -6.203 1.00 60.66 220 GLU A N 1
ATOM 1755 C CA . GLU A 1 220 ? 16.508 -11.708 -5.017 1.00 60.66 220 GLU A CA 1
ATOM 1756 C C . GLU A 1 220 ? 15.982 -12.333 -3.714 1.00 60.66 220 GLU A C 1
ATOM 1758 O O . GLU A 1 220 ? 14.785 -12.305 -3.423 1.00 60.66 220 GLU A O 1
ATOM 1763 N N . TRP A 1 221 ? 16.948 -12.777 -2.897 1.00 48.81 221 TRP A N 1
ATOM 1764 C CA . TRP A 1 221 ? 16.876 -13.321 -1.528 1.00 48.81 221 TRP A CA 1
ATOM 1765 C C . TRP A 1 221 ? 16.894 -14.852 -1.385 1.00 48.81 221 TRP A C 1
ATOM 1767 O O . TRP A 1 221 ? 15.996 -15.455 -0.803 1.00 48.81 221 TRP A O 1
ATOM 1777 N N . GLY A 1 222 ? 18.019 -15.457 -1.790 1.00 41.81 222 GLY A N 1
ATOM 1778 C CA . GLY A 1 222 ? 18.561 -16.649 -1.117 1.00 41.81 222 GLY A CA 1
ATOM 1779 C C . GLY A 1 222 ? 18.463 -17.980 -1.858 1.00 41.81 222 GLY A C 1
ATOM 1780 O O . GLY A 1 222 ? 18.890 -18.990 -1.308 1.00 41.81 222 GLY A O 1
ATOM 1781 N N . LEU A 1 223 ? 17.957 -18.001 -3.088 1.00 40.97 223 LEU A N 1
ATOM 1782 C CA . LEU A 1 223 ? 18.091 -19.164 -3.960 1.00 40.97 223 LEU A CA 1
ATOM 1783 C C . LEU A 1 223 ? 19.125 -18.845 -5.033 1.00 40.97 223 LEU A C 1
ATOM 1785 O O . LEU A 1 223 ? 19.073 -17.785 -5.657 1.00 40.97 223 LEU A O 1
ATOM 1789 N N . SER A 1 224 ? 20.074 -19.758 -5.236 1.00 39.94 224 SER A N 1
ATOM 1790 C CA . SER A 1 224 ? 20.802 -19.791 -6.495 1.00 39.94 224 SER A CA 1
ATOM 1791 C C . SER A 1 224 ? 19.761 -19.867 -7.614 1.00 39.94 224 SER A C 1
ATOM 1793 O O . SER A 1 224 ? 18.761 -20.575 -7.515 1.00 39.94 224 SER A O 1
ATOM 1795 N N . THR A 1 225 ? 19.986 -19.139 -8.700 1.00 45.34 225 THR A N 1
ATOM 1796 C CA . THR A 1 225 ? 19.175 -19.244 -9.923 1.00 45.34 225 THR A CA 1
ATOM 1797 C C . THR A 1 225 ? 19.237 -20.649 -10.547 1.00 45.34 225 THR A C 1
ATOM 1799 O O . THR A 1 225 ? 18.514 -20.942 -11.495 1.00 45.34 225 THR A O 1
ATOM 1802 N N . ALA A 1 226 ? 20.062 -21.544 -9.993 1.00 39.66 226 ALA A N 1
ATOM 1803 C CA . ALA A 1 226 ? 20.122 -22.954 -10.328 1.00 39.66 226 ALA A CA 1
ATOM 1804 C C . ALA A 1 226 ? 18.852 -23.684 -9.854 1.00 39.66 226 ALA A C 1
ATOM 1806 O O . ALA A 1 226 ? 18.640 -23.891 -8.662 1.00 39.66 226 ALA A O 1
ATOM 1807 N N . GLY A 1 227 ? 18.016 -24.099 -10.807 1.00 43.72 227 GLY A N 1
ATOM 1808 C CA . GLY A 1 227 ? 16.834 -24.935 -10.559 1.00 43.72 227 GLY A CA 1
ATOM 1809 C C . GLY A 1 227 ? 15.499 -24.189 -10.554 1.00 43.72 227 GLY A C 1
ATOM 1810 O O . GLY A 1 227 ? 14.451 -24.821 -10.435 1.00 43.72 227 GLY A O 1
ATOM 1811 N N . ILE A 1 228 ? 15.503 -22.867 -10.741 1.00 49.06 228 ILE A N 1
ATOM 1812 C CA . ILE A 1 228 ? 14.273 -22.113 -10.978 1.00 49.06 228 ILE A CA 1
ATOM 1813 C C . ILE A 1 228 ? 13.869 -22.316 -12.444 1.00 49.06 228 ILE A C 1
ATOM 1815 O O . ILE A 1 228 ? 14.382 -21.641 -13.332 1.00 49.06 228 ILE A O 1
ATOM 1819 N N . LYS A 1 229 ? 12.940 -23.244 -12.709 1.00 43.81 229 LYS A N 1
ATOM 1820 C CA . LYS A 1 229 ? 12.198 -23.244 -13.978 1.00 43.81 229 LYS A CA 1
ATOM 1821 C C . LYS A 1 229 ? 11.275 -22.026 -13.959 1.00 43.81 229 LYS A C 1
ATOM 1823 O O . LYS A 1 229 ? 10.246 -22.037 -13.283 1.00 43.81 229 LYS A O 1
ATOM 1828 N N . GLY A 1 230 ? 11.696 -20.950 -14.619 1.00 49.34 230 GLY A N 1
ATOM 1829 C CA . GLY A 1 230 ? 10.806 -19.840 -14.930 1.00 49.34 230 GLY A CA 1
ATOM 1830 C C . GLY A 1 230 ? 9.622 -20.349 -15.749 1.00 49.34 230 GLY A C 1
ATOM 1831 O O . GLY A 1 230 ? 9.725 -21.341 -16.469 1.00 49.34 230 GLY A O 1
ATOM 1832 N N . ASP A 1 231 ? 8.481 -19.680 -15.631 1.00 50.88 231 ASP A N 1
ATOM 1833 C CA . ASP A 1 231 ? 7.553 -19.680 -16.755 1.00 50.88 231 ASP A CA 1
ATOM 1834 C C . ASP A 1 231 ? 8.244 -18.807 -17.807 1.00 50.88 231 ASP A C 1
ATOM 1836 O O . ASP A 1 231 ? 8.377 -17.604 -17.586 1.00 50.88 231 ASP A O 1
ATOM 1840 N N . ASP A 1 232 ? 8.740 -19.394 -18.902 1.00 55.12 232 ASP A N 1
ATOM 1841 C CA . ASP A 1 232 ? 9.498 -18.701 -19.969 1.00 55.12 232 ASP A CA 1
ATOM 1842 C C . ASP A 1 232 ? 8.712 -17.550 -20.644 1.00 55.12 232 ASP A C 1
ATOM 1844 O O . ASP A 1 232 ? 9.151 -16.965 -21.630 1.00 55.12 232 ASP A O 1
ATOM 1848 N N . LYS A 1 233 ? 7.518 -17.226 -20.140 1.00 61.03 233 LYS A N 1
ATOM 1849 C CA . LYS A 1 233 ? 6.564 -16.287 -20.722 1.00 61.03 233 LYS A CA 1
ATOM 1850 C C . LYS A 1 233 ? 6.507 -14.922 -20.042 1.00 61.03 233 LYS A C 1
ATOM 1852 O O . LYS A 1 233 ? 5.968 -14.009 -20.662 1.00 61.03 233 LYS A O 1
ATOM 1857 N N . LEU A 1 234 ? 6.988 -14.755 -18.802 1.00 74.94 234 LEU A N 1
ATOM 1858 C CA . LEU A 1 234 ? 6.843 -13.480 -18.081 1.00 74.94 234 LEU A CA 1
ATOM 1859 C C . LEU A 1 234 ? 8.108 -13.064 -17.321 1.00 74.94 234 LEU A C 1
ATOM 1861 O O . LEU A 1 234 ? 8.526 -13.702 -16.354 1.00 74.94 234 LEU A O 1
ATOM 1865 N N . ASP A 1 235 ? 8.667 -11.923 -17.713 1.00 81.50 235 ASP A N 1
ATOM 1866 C CA . ASP A 1 235 ? 9.776 -11.261 -17.030 1.00 81.50 235 ASP A CA 1
ATOM 1867 C C . ASP A 1 235 ? 9.379 -9.844 -16.558 1.00 81.50 235 ASP A C 1
ATOM 1869 O O . ASP A 1 235 ? 8.267 -9.358 -16.794 1.00 81.50 235 ASP A O 1
ATOM 1873 N N . GLN A 1 236 ? 10.279 -9.167 -15.839 1.00 85.06 236 GLN A N 1
ATOM 1874 C CA . GLN A 1 236 ? 10.026 -7.794 -15.381 1.00 85.06 236 GLN A CA 1
ATOM 1875 C C . GLN A 1 236 ? 9.944 -6.775 -16.531 1.00 85.06 236 GLN A C 1
ATOM 1877 O O . GLN A 1 236 ? 9.305 -5.733 -16.367 1.00 85.06 236 GLN A O 1
ATOM 1882 N N . ALA A 1 237 ? 10.577 -7.051 -17.674 1.00 88.44 237 ALA A N 1
ATOM 1883 C CA . ALA A 1 237 ? 10.573 -6.166 -18.830 1.00 88.44 237 ALA A CA 1
ATOM 1884 C C . ALA A 1 237 ? 9.221 -6.188 -19.558 1.00 88.44 237 ALA A C 1
ATOM 1886 O O . ALA A 1 237 ? 8.715 -5.124 -19.904 1.00 88.44 237 ALA A O 1
ATOM 1887 N N . GLU A 1 238 ? 8.579 -7.349 -19.687 1.00 86.62 238 GLU A N 1
ATOM 1888 C CA . GLU A 1 238 ? 7.205 -7.479 -20.188 1.00 86.62 238 GLU A CA 1
ATOM 1889 C C . GLU A 1 238 ? 6.218 -6.714 -19.296 1.00 86.62 238 GLU A C 1
ATOM 1891 O O . GLU A 1 238 ? 5.410 -5.921 -19.783 1.00 86.62 238 GLU A O 1
ATOM 1896 N N . LEU A 1 239 ? 6.343 -6.847 -17.967 1.00 87.56 239 LEU A N 1
ATOM 1897 C CA . LEU A 1 239 ? 5.535 -6.051 -17.036 1.00 87.56 239 LEU A CA 1
ATOM 1898 C C . LEU A 1 239 ? 5.787 -4.547 -17.191 1.00 87.56 239 LEU A C 1
ATOM 1900 O O . LEU A 1 239 ? 4.853 -3.753 -17.046 1.00 87.56 239 LEU A O 1
ATOM 1904 N N . LEU A 1 240 ? 7.033 -4.138 -17.461 1.00 90.69 240 LEU A N 1
ATOM 1905 C CA . LEU A 1 240 ? 7.347 -2.734 -17.707 1.00 90.69 240 LEU A CA 1
ATOM 1906 C C . LEU A 1 240 ? 6.699 -2.249 -19.004 1.00 90.69 240 LEU A C 1
ATOM 1908 O O . LEU A 1 240 ? 6.119 -1.168 -19.006 1.00 90.69 240 LEU A O 1
ATOM 1912 N N . ILE A 1 241 ? 6.779 -3.028 -20.081 1.00 90.31 241 ILE A N 1
ATOM 1913 C CA . ILE A 1 241 ? 6.162 -2.699 -21.368 1.00 90.31 241 ILE A CA 1
ATOM 1914 C C . ILE A 1 241 ? 4.658 -2.468 -21.180 1.00 90.31 241 ILE A C 1
ATOM 1916 O O . ILE A 1 241 ? 4.133 -1.446 -21.619 1.00 90.31 241 ILE A O 1
ATOM 1920 N N . ASP A 1 242 ? 3.967 -3.351 -20.460 1.00 88.69 242 ASP A N 1
ATOM 1921 C CA . ASP A 1 242 ? 2.541 -3.173 -20.174 1.00 88.69 242 ASP A CA 1
ATOM 1922 C C . ASP A 1 242 ? 2.261 -1.948 -19.291 1.00 88.69 242 ASP A C 1
ATOM 1924 O O . ASP A 1 242 ? 1.299 -1.210 -19.527 1.00 88.69 242 ASP A O 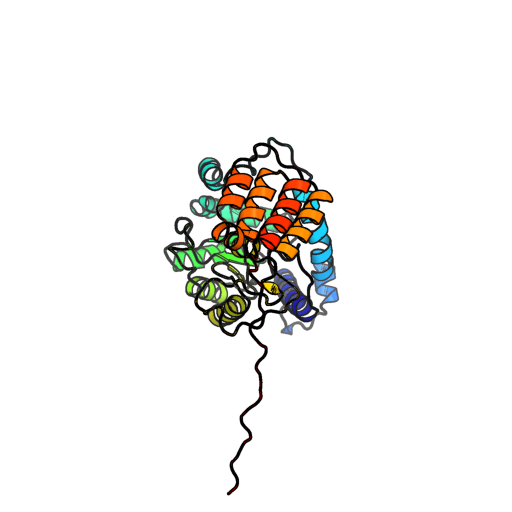1
ATOM 1928 N N . TYR A 1 243 ? 3.128 -1.663 -18.317 1.00 90.75 243 TYR A N 1
ATOM 1929 C CA . TYR A 1 243 ? 3.060 -0.429 -17.535 1.00 90.75 243 TYR A CA 1
ATOM 1930 C C . TYR A 1 243 ? 3.251 0.835 -18.396 1.00 90.75 243 TYR A C 1
ATOM 1932 O O . TYR A 1 243 ? 2.552 1.830 -18.182 1.00 90.75 243 TYR A O 1
ATOM 1940 N N . LEU A 1 244 ? 4.156 0.817 -19.379 1.00 90.69 244 LEU A N 1
ATOM 1941 C CA . LEU A 1 244 ? 4.397 1.942 -20.287 1.00 90.69 244 LEU A CA 1
ATOM 1942 C C . LEU A 1 244 ? 3.197 2.184 -21.207 1.00 90.69 244 LEU A C 1
ATOM 1944 O O . LEU A 1 244 ? 2.740 3.323 -21.282 1.00 90.69 244 LEU A O 1
ATOM 1948 N N . LYS A 1 245 ? 2.593 1.127 -21.771 1.00 87.62 245 LYS A N 1
ATOM 1949 C CA . LYS A 1 245 ? 1.338 1.229 -22.543 1.00 87.62 245 LYS A CA 1
ATOM 1950 C C . LYS A 1 245 ? 0.218 1.873 -21.720 1.00 87.62 245 LYS A C 1
ATOM 1952 O O . LYS A 1 245 ? -0.561 2.682 -22.227 1.00 87.62 245 LYS A O 1
ATOM 1957 N N . LEU A 1 246 ? 0.130 1.542 -20.426 1.00 86.44 246 LEU A N 1
ATOM 1958 C CA . LEU A 1 246 ? -0.813 2.197 -19.514 1.00 86.44 246 LEU A CA 1
ATOM 1959 C C . LEU A 1 246 ? -0.471 3.677 -19.308 1.00 86.44 246 LEU A C 1
ATOM 1961 O O . LEU A 1 246 ? -1.380 4.502 -19.280 1.00 86.44 246 LEU A O 1
ATOM 1965 N N . CYS A 1 247 ? 0.807 4.032 -19.189 1.00 86.69 247 CYS A N 1
ATOM 1966 C CA . CYS A 1 247 ? 1.241 5.423 -19.053 1.00 86.69 247 CYS A CA 1
ATOM 1967 C C . CYS A 1 247 ? 1.019 6.253 -20.326 1.00 86.69 247 CYS A C 1
ATOM 1969 O O . CYS A 1 247 ? 0.770 7.451 -20.217 1.00 86.69 247 CYS A O 1
ATOM 1971 N N . GLU A 1 248 ? 1.088 5.644 -21.510 1.00 85.88 248 GLU A N 1
ATOM 1972 C CA . GLU A 1 248 ? 0.721 6.291 -22.776 1.00 85.88 248 GLU A CA 1
ATOM 1973 C C . GLU A 1 248 ? -0.773 6.596 -22.822 1.00 85.88 248 GLU A C 1
ATOM 1975 O O . GLU A 1 248 ? -1.182 7.721 -23.109 1.00 85.88 248 GLU A O 1
ATOM 1980 N N . ARG A 1 249 ? -1.598 5.601 -22.473 1.00 88.31 249 ARG A N 1
ATOM 1981 C CA . ARG A 1 249 ? -3.055 5.761 -22.423 1.00 88.31 249 ARG A CA 1
ATOM 1982 C C . ARG A 1 249 ? -3.490 6.750 -21.344 1.00 88.31 249 ARG A C 1
ATOM 1984 O O . ARG A 1 249 ? -4.513 7.418 -21.490 1.00 88.31 249 ARG A O 1
ATOM 1991 N N . TYR A 1 250 ? -2.726 6.827 -20.261 1.00 81.56 250 TYR A N 1
ATOM 1992 C CA . TYR A 1 250 ? -3.037 7.634 -19.096 1.00 81.56 250 TYR A CA 1
ATOM 1993 C C . TYR A 1 250 ? -1.790 8.388 -18.607 1.00 81.56 250 TYR A C 1
ATOM 1995 O O . TYR A 1 250 ? -1.059 7.889 -17.742 1.00 81.56 250 TYR A O 1
ATOM 2003 N N . PRO A 1 251 ? -1.549 9.604 -19.136 1.00 79.88 251 PRO A N 1
ATOM 2004 C CA . PRO A 1 251 ? -0.311 10.338 -18.913 1.00 79.88 251 PRO A CA 1
ATOM 2005 C C . PRO A 1 251 ? 0.027 10.540 -17.434 1.00 79.88 251 PRO A C 1
ATOM 2007 O O . PRO A 1 251 ? -0.722 11.152 -16.669 1.00 79.88 251 PRO A O 1
ATOM 2010 N N . ALA A 1 252 ? 1.212 10.073 -17.043 1.00 79.38 252 ALA A N 1
ATOM 2011 C CA . ALA A 1 252 ? 1.778 10.264 -15.713 1.00 79.38 252 ALA A CA 1
ATOM 2012 C C . ALA A 1 252 ? 3.039 11.148 -15.772 1.00 79.38 252 ALA A C 1
ATOM 2014 O O . ALA A 1 252 ? 3.729 11.197 -16.790 1.00 79.38 252 ALA A O 1
ATOM 2015 N N . PRO A 1 253 ? 3.401 11.856 -14.685 1.00 83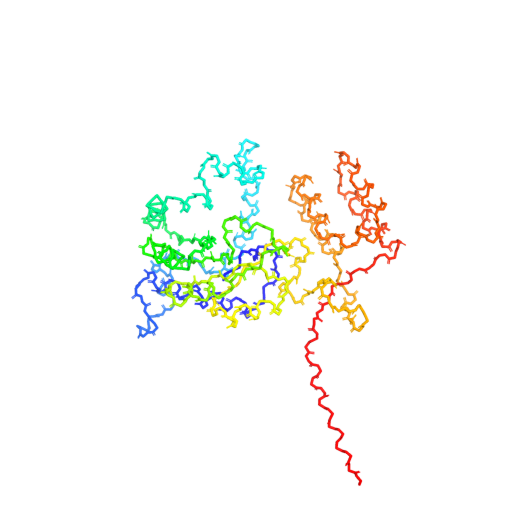.56 253 PRO A N 1
ATOM 2016 C CA . PRO A 1 253 ? 4.628 12.645 -14.662 1.00 83.56 253 PRO A CA 1
ATOM 2017 C C . PRO A 1 253 ? 5.867 11.769 -14.874 1.00 83.56 253 PRO A C 1
ATOM 2019 O O . PRO A 1 253 ? 6.081 10.818 -14.122 1.00 83.56 253 PRO A O 1
ATOM 2022 N N . TRP A 1 254 ? 6.751 12.163 -15.792 1.00 83.69 254 TRP A N 1
ATOM 2023 C CA . TRP A 1 254 ? 7.981 11.421 -16.104 1.00 83.69 254 TRP A CA 1
ATOM 2024 C C . TRP A 1 254 ? 8.860 11.102 -14.895 1.00 83.69 254 TRP A C 1
ATOM 2026 O O . TRP A 1 254 ? 9.456 10.034 -14.842 1.00 83.69 254 TRP A O 1
ATOM 2036 N N . ARG A 1 255 ? 8.894 11.966 -13.872 1.00 80.00 255 ARG A N 1
ATOM 2037 C CA . ARG A 1 255 ? 9.624 11.668 -12.626 1.00 80.00 255 ARG A CA 1
ATOM 2038 C C . ARG A 1 255 ? 9.115 10.409 -11.907 1.00 80.00 255 ARG A C 1
ATOM 2040 O O . ARG A 1 255 ? 9.897 9.722 -11.263 1.00 80.00 255 ARG A O 1
ATOM 2047 N N . MET A 1 256 ? 7.811 10.130 -11.990 1.00 83.25 256 MET A N 1
ATOM 2048 C CA . MET A 1 256 ? 7.185 8.950 -11.385 1.00 83.25 256 MET A CA 1
ATOM 2049 C C . MET A 1 256 ? 7.448 7.723 -12.250 1.00 83.25 256 MET A C 1
ATOM 2051 O O . MET A 1 256 ? 7.934 6.725 -11.728 1.00 83.25 256 MET A O 1
ATOM 2055 N N . ILE A 1 257 ? 7.237 7.847 -13.566 1.00 86.25 257 ILE A N 1
ATOM 2056 C CA . ILE A 1 257 ? 7.535 6.789 -14.542 1.00 86.25 257 ILE A CA 1
ATOM 2057 C C . ILE A 1 257 ? 8.996 6.350 -14.403 1.00 86.25 257 ILE A C 1
ATOM 2059 O O . ILE A 1 257 ? 9.268 5.172 -14.206 1.00 86.25 257 ILE A O 1
ATOM 2063 N N . ARG A 1 258 ? 9.941 7.298 -14.376 1.00 87.69 258 ARG A N 1
ATOM 2064 C CA . ARG A 1 258 ? 11.373 7.025 -14.195 1.00 87.69 258 ARG A CA 1
ATOM 2065 C C . ARG A 1 258 ? 11.667 6.270 -12.898 1.00 87.69 258 ARG A C 1
ATOM 2067 O O . ARG A 1 258 ? 12.462 5.337 -12.900 1.00 87.69 258 ARG A O 1
ATOM 2074 N N . SER A 1 259 ? 11.021 6.651 -11.794 1.00 85.75 259 SER A N 1
ATOM 2075 C CA . SER A 1 259 ? 11.177 5.947 -10.517 1.00 85.75 259 SER A CA 1
ATOM 2076 C C . SER A 1 259 ? 10.620 4.524 -10.563 1.00 85.75 259 SER A C 1
ATOM 2078 O O . SER A 1 259 ? 11.191 3.649 -9.921 1.00 85.75 259 SER A O 1
ATOM 2080 N N . HIS A 1 260 ? 9.518 4.290 -11.278 1.00 89.12 260 HIS A N 1
ATOM 2081 C CA . HIS A 1 260 ? 8.942 2.956 -11.436 1.00 89.12 260 HIS A CA 1
ATOM 2082 C C . HIS A 1 260 ? 9.793 2.083 -12.354 1.00 89.12 260 HIS A C 1
ATOM 2084 O O . HIS A 1 260 ? 10.056 0.946 -11.994 1.00 89.12 260 HIS A O 1
ATOM 2090 N N . VAL A 1 261 ? 10.321 2.628 -13.454 1.00 91.12 261 VAL A N 1
ATOM 2091 C CA . VAL A 1 261 ? 11.287 1.932 -14.321 1.00 91.12 261 VAL A CA 1
ATOM 2092 C C . VAL A 1 261 ? 12.489 1.446 -13.505 1.00 91.12 261 VAL A C 1
ATOM 2094 O O . VAL A 1 261 ? 12.832 0.272 -13.573 1.00 91.12 261 VAL A O 1
ATOM 2097 N N . HIS A 1 262 ? 13.072 2.305 -12.658 1.00 89.88 262 HIS A N 1
ATOM 2098 C CA . HIS A 1 262 ? 14.167 1.914 -11.753 1.00 89.88 262 HIS A CA 1
ATOM 2099 C C . HIS A 1 262 ? 13.784 0.813 -10.762 1.00 89.88 262 HIS A C 1
ATOM 2101 O O . HIS A 1 262 ? 14.629 0.005 -10.394 1.00 89.88 262 HIS A O 1
ATOM 2107 N N . LYS A 1 263 ? 12.534 0.789 -10.295 1.00 88.81 263 LYS A N 1
ATOM 2108 C CA . LYS A 1 263 ? 12.057 -0.235 -9.360 1.00 88.81 263 LYS A CA 1
ATOM 2109 C C . LYS A 1 263 ? 11.782 -1.561 -10.066 1.00 88.81 263 LYS A C 1
ATOM 2111 O O . LYS A 1 263 ? 12.242 -2.594 -9.594 1.00 88.81 263 LYS A O 1
ATOM 2116 N N . MET A 1 264 ? 11.105 -1.528 -11.209 1.00 89.06 264 MET A N 1
ATOM 2117 C CA . MET A 1 264 ? 10.749 -2.715 -11.985 1.00 89.06 264 MET A CA 1
ATOM 2118 C C . MET A 1 264 ? 11.971 -3.363 -12.639 1.00 89.06 264 MET A C 1
ATOM 2120 O O . MET A 1 264 ? 12.089 -4.578 -12.619 1.00 89.06 264 MET A O 1
ATOM 2124 N N . LEU A 1 265 ? 12.907 -2.571 -13.169 1.00 90.50 265 LEU A N 1
ATOM 2125 C CA . LEU A 1 265 ? 14.126 -3.062 -13.821 1.00 90.50 265 LEU A CA 1
ATOM 2126 C C . LEU A 1 265 ? 15.375 -2.944 -12.941 1.00 90.50 265 LEU A C 1
ATOM 2128 O O . LEU A 1 265 ? 16.488 -2.950 -13.458 1.00 90.50 265 LEU A O 1
ATOM 2132 N N . GLY A 1 266 ? 15.226 -2.827 -11.619 1.00 89.19 266 GLY A N 1
ATOM 2133 C CA . GLY A 1 266 ? 16.355 -2.577 -10.717 1.00 89.19 266 GLY A CA 1
ATOM 2134 C C . GLY A 1 266 ? 17.508 -3.569 -10.895 1.00 89.19 266 GLY A C 1
ATOM 2135 O O . GLY A 1 266 ? 18.661 -3.155 -11.000 1.00 89.19 266 GLY A O 1
ATOM 2136 N N . GLU A 1 267 ? 17.189 -4.859 -11.014 1.00 86.12 267 GLU A N 1
ATOM 2137 C CA . GLU A 1 267 ? 18.179 -5.920 -11.228 1.00 86.12 267 GLU A CA 1
ATOM 2138 C C . GLU A 1 267 ? 18.776 -5.893 -12.641 1.00 86.12 267 GLU A C 1
ATOM 2140 O O . GLU A 1 267 ? 19.988 -6.005 -12.812 1.00 86.12 267 GLU A O 1
ATOM 2145 N N . TRP A 1 268 ? 17.953 -5.636 -13.659 1.00 90.94 268 TRP A N 1
ATOM 2146 C CA . TRP A 1 268 ? 18.404 -5.506 -15.047 1.00 90.94 268 TRP A CA 1
ATOM 2147 C C . TRP A 1 268 ? 19.420 -4.366 -15.198 1.00 90.94 268 TRP A C 1
ATOM 2149 O O . TRP A 1 268 ? 20.480 -4.526 -15.801 1.00 90.94 268 TRP A O 1
ATOM 2159 N N . LEU A 1 269 ? 19.124 -3.222 -14.578 1.00 91.38 269 LEU A N 1
ATOM 2160 C CA . LEU A 1 269 ? 19.977 -2.035 -14.546 1.00 91.38 269 LEU A CA 1
ATOM 2161 C C . LEU A 1 269 ? 21.206 -2.207 -13.636 1.00 91.38 269 LEU A C 1
ATOM 2163 O O . LEU A 1 269 ? 22.182 -1.468 -13.777 1.00 91.38 269 LEU A O 1
ATOM 2167 N N . ARG A 1 270 ? 21.175 -3.158 -12.693 1.00 89.69 270 ARG A N 1
ATOM 2168 C CA . ARG A 1 270 ? 22.342 -3.560 -11.894 1.00 89.69 270 ARG A CA 1
ATOM 2169 C C . ARG A 1 270 ? 23.299 -4.421 -12.716 1.00 89.69 270 ARG A C 1
ATOM 2171 O O . ARG A 1 270 ? 24.506 -4.230 -12.601 1.00 89.69 270 ARG A O 1
ATOM 2178 N N . ILE A 1 271 ? 22.764 -5.334 -13.530 1.00 89.44 271 ILE A N 1
ATOM 2179 C CA . ILE A 1 271 ? 23.532 -6.176 -14.459 1.00 89.44 271 ILE A CA 1
ATOM 2180 C C . ILE A 1 271 ? 24.154 -5.318 -15.572 1.00 89.44 271 ILE A C 1
ATOM 2182 O O . ILE A 1 271 ? 25.315 -5.526 -15.910 1.00 89.44 271 ILE A O 1
ATOM 2186 N N . GLN A 1 272 ? 23.419 -4.327 -16.094 1.00 92.44 272 GLN A N 1
ATOM 2187 C CA . GLN A 1 272 ? 23.883 -3.415 -17.149 1.00 92.44 272 GLN A CA 1
ATOM 2188 C C . GLN A 1 272 ? 23.994 -1.960 -16.652 1.00 92.44 272 GLN A C 1
ATOM 2190 O O . GLN A 1 272 ? 23.119 -1.129 -16.927 1.00 92.44 272 GLN A O 1
ATOM 2195 N N . PRO A 1 273 ? 25.077 -1.608 -15.931 1.00 92.69 273 PRO A N 1
ATOM 2196 C CA . PRO A 1 273 ? 25.245 -0.273 -15.359 1.00 92.69 273 PRO A CA 1
ATOM 2197 C C . PRO A 1 273 ? 25.370 0.832 -16.416 1.00 92.69 273 PRO A C 1
ATOM 2199 O O . PRO A 1 273 ? 24.912 1.944 -16.163 1.00 92.69 273 PRO A O 1
ATOM 2202 N N . SER A 1 274 ? 25.907 0.534 -17.604 1.00 95.50 274 SER A N 1
ATOM 2203 C CA . SER A 1 274 ? 26.017 1.493 -18.713 1.00 95.50 274 SER A CA 1
ATOM 2204 C C . SER A 1 274 ? 24.644 1.955 -19.215 1.00 95.50 274 SER A C 1
ATOM 2206 O O . SER A 1 274 ? 24.415 3.150 -19.394 1.00 95.50 274 SER A O 1
ATOM 2208 N N . VAL A 1 275 ? 23.689 1.030 -19.360 1.00 95.56 275 VAL A N 1
ATOM 2209 C CA . VAL A 1 275 ? 22.299 1.342 -19.739 1.00 95.56 275 VAL A CA 1
ATOM 2210 C C . VAL A 1 275 ? 21.612 2.173 -18.651 1.00 95.56 275 VAL A C 1
ATOM 2212 O O . VAL A 1 275 ? 20.889 3.125 -18.945 1.00 95.56 275 VAL A O 1
ATOM 2215 N N . ARG A 1 276 ? 21.872 1.859 -17.376 1.00 94.94 276 ARG A N 1
ATOM 2216 C CA . ARG A 1 276 ? 21.371 2.639 -16.236 1.00 94.94 276 ARG A CA 1
ATOM 2217 C C . ARG A 1 276 ? 21.903 4.071 -16.234 1.00 94.94 276 ARG A C 1
ATOM 2219 O O . ARG A 1 276 ? 21.157 4.993 -15.909 1.00 94.94 276 ARG A O 1
ATOM 2226 N N . GLU A 1 277 ? 23.184 4.256 -16.532 1.00 95.06 277 GLU A N 1
ATOM 2227 C CA . GLU A 1 277 ? 23.826 5.571 -16.593 1.00 95.06 277 GLU A CA 1
ATOM 2228 C C . GLU A 1 277 ? 23.272 6.411 -17.738 1.00 95.06 277 GLU A C 1
ATOM 2230 O O . GLU A 1 277 ? 22.869 7.548 -17.496 1.00 95.06 277 GLU A O 1
ATOM 2235 N N . ASP A 1 278 ? 23.142 5.828 -18.929 1.00 95.81 278 ASP A N 1
ATOM 2236 C CA . ASP A 1 278 ? 22.494 6.458 -20.080 1.00 95.81 278 ASP A CA 1
ATOM 2237 C C . ASP A 1 278 ? 21.061 6.894 -19.737 1.00 95.81 278 ASP A C 1
ATOM 2239 O O . ASP A 1 278 ? 20.720 8.076 -19.835 1.00 95.81 278 ASP A O 1
ATOM 2243 N N . PHE A 1 279 ? 20.249 5.986 -19.179 1.00 95.19 279 PHE A N 1
ATOM 2244 C CA . PHE A 1 279 ? 18.904 6.322 -18.709 1.00 95.19 279 PHE A CA 1
ATOM 2245 C C . PHE A 1 279 ? 18.914 7.483 -17.709 1.00 95.19 279 PHE A C 1
ATOM 2247 O O . PHE A 1 279 ? 18.073 8.380 -17.794 1.00 95.19 279 PHE A O 1
ATOM 2254 N N . ASN A 1 280 ? 19.876 7.499 -16.781 1.00 92.50 280 ASN A N 1
ATOM 2255 C CA . ASN A 1 280 ? 20.019 8.534 -15.761 1.00 92.50 280 ASN A CA 1
ATOM 2256 C C . ASN A 1 280 ? 20.470 9.899 -16.303 1.00 92.50 280 ASN A C 1
ATOM 2258 O O . ASN A 1 280 ? 20.137 10.913 -15.685 1.00 92.50 280 ASN A O 1
ATOM 2262 N N . GLN A 1 281 ? 21.165 9.942 -17.437 1.00 93.56 281 GLN A N 1
ATOM 2263 C CA . GLN A 1 281 ? 21.604 11.180 -18.085 1.00 93.56 281 GLN A CA 1
ATOM 2264 C C . GLN A 1 281 ? 20.484 11.859 -18.883 1.00 93.56 281 GLN A C 1
ATOM 2266 O O . GLN A 1 281 ? 20.529 13.073 -19.092 1.00 93.56 281 GLN A O 1
ATOM 2271 N N . GLN A 1 282 ? 19.438 11.118 -19.263 1.00 92.75 282 GLN A N 1
ATOM 2272 C CA . GLN A 1 282 ? 18.319 11.679 -20.019 1.00 92.75 282 GLN A CA 1
ATOM 2273 C C . GLN A 1 282 ? 17.582 12.762 -19.221 1.00 92.75 282 GLN A C 1
ATOM 2275 O O . GLN A 1 282 ? 16.943 12.471 -18.202 1.00 92.75 282 GLN A O 1
ATOM 2280 N N . SER A 1 283 ? 17.655 14.005 -19.709 1.00 87.44 283 SER A N 1
ATOM 2281 C CA . SER A 1 283 ? 17.014 15.189 -19.115 1.00 87.44 283 SER A CA 1
ATOM 2282 C C . SER A 1 283 ? 15.538 15.327 -19.505 1.00 87.44 283 SER A C 1
ATOM 2284 O O . SER A 1 283 ? 14.731 15.856 -18.737 1.00 87.44 283 SER A O 1
ATOM 2286 N N . LYS A 1 284 ? 15.171 14.808 -20.680 1.00 87.88 284 LYS A N 1
ATOM 2287 C CA . LYS A 1 284 ? 13.799 14.649 -21.166 1.00 87.88 284 LYS A CA 1
ATOM 2288 C C . LYS A 1 284 ? 13.638 13.216 -21.656 1.00 87.88 284 LYS A C 1
ATOM 2290 O O . LYS A 1 284 ? 14.552 12.672 -22.261 1.00 87.88 284 LYS A O 1
ATOM 2295 N N . LEU A 1 285 ? 12.486 12.620 -21.374 1.00 89.75 285 LEU A N 1
ATOM 2296 C CA . LEU A 1 285 ? 12.148 11.270 -21.810 1.00 89.75 285 LEU A CA 1
ATOM 2297 C C . LEU A 1 285 ? 10.910 11.316 -22.703 1.00 89.75 285 LEU A C 1
ATOM 2299 O O . LEU A 1 285 ? 9.984 12.091 -22.452 1.00 89.75 285 LEU A O 1
ATOM 2303 N N . THR A 1 286 ? 10.913 10.462 -23.717 1.00 93.69 286 THR A N 1
ATOM 2304 C CA . THR A 1 286 ? 9.746 10.041 -24.498 1.00 93.69 286 THR A CA 1
ATOM 2305 C C . THR A 1 286 ? 9.479 8.566 -24.202 1.00 93.69 286 THR A C 1
ATOM 2307 O O . THR A 1 286 ? 10.289 7.923 -23.535 1.00 93.69 286 THR A O 1
ATOM 2310 N N . PHE A 1 287 ? 8.345 8.023 -24.651 1.00 92.88 287 PHE A N 1
ATOM 2311 C CA . PHE A 1 287 ? 8.045 6.594 -24.483 1.00 92.88 287 PHE A CA 1
ATOM 2312 C C . PHE A 1 287 ? 8.940 5.685 -25.328 1.00 92.88 287 PHE A C 1
ATOM 2314 O O . PHE A 1 287 ? 9.222 4.573 -24.900 1.00 92.88 287 PHE A O 1
ATOM 2321 N N . GLU A 1 288 ? 9.461 6.178 -26.452 1.00 95.25 288 GLU A N 1
ATOM 2322 C CA . GLU A 1 288 ? 10.420 5.452 -27.296 1.00 95.25 288 GLU A CA 1
ATOM 2323 C C . GLU A 1 288 ? 11.663 5.035 -26.500 1.00 95.25 288 GLU A C 1
ATOM 2325 O O . GLU A 1 288 ? 12.039 3.869 -26.513 1.00 95.25 288 GLU A O 1
ATOM 2330 N N . PHE A 1 289 ? 12.230 5.944 -25.694 1.00 95.56 289 PHE A N 1
ATOM 2331 C CA . PHE A 1 289 ? 13.450 5.659 -24.935 1.00 95.56 289 PHE A CA 1
ATOM 2332 C C . PHE A 1 289 ? 13.352 4.418 -24.022 1.00 95.56 289 PHE A C 1
ATOM 2334 O O . PHE A 1 289 ? 14.204 3.540 -24.137 1.00 95.56 289 PHE A O 1
ATOM 2341 N N . PRO A 1 290 ? 12.388 4.295 -23.082 1.00 94.19 290 PRO A N 1
ATOM 2342 C CA . PRO A 1 290 ? 12.297 3.115 -22.231 1.00 94.19 290 PRO A CA 1
ATOM 2343 C C . PRO A 1 290 ? 11.921 1.837 -23.000 1.00 94.19 290 PRO A C 1
ATOM 2345 O O . PRO A 1 290 ? 12.321 0.765 -22.550 1.00 94.19 290 PRO A O 1
ATOM 2348 N N . TYR A 1 291 ? 11.221 1.920 -24.140 1.00 95.94 291 TYR A N 1
ATOM 2349 C CA . TYR A 1 291 ? 11.013 0.755 -25.010 1.00 95.94 291 TYR A CA 1
ATOM 2350 C C . TYR A 1 291 ? 12.326 0.289 -25.650 1.00 95.94 291 TYR A C 1
ATOM 2352 O O . TYR A 1 291 ? 12.693 -0.879 -25.519 1.00 95.94 291 TYR A O 1
ATOM 2360 N N . ASP A 1 292 ? 13.088 1.206 -26.243 1.00 95.94 292 ASP A N 1
ATOM 2361 C CA . ASP A 1 292 ? 14.393 0.904 -26.838 1.00 95.94 292 ASP A CA 1
ATOM 2362 C C . ASP A 1 292 ? 15.401 0.435 -25.790 1.00 95.94 292 ASP A C 1
ATOM 2364 O O . ASP A 1 292 ? 16.209 -0.457 -26.037 1.00 95.94 292 ASP A O 1
ATOM 2368 N N . MET A 1 293 ? 15.332 0.992 -24.583 1.00 95.94 293 MET A N 1
ATOM 2369 C CA . MET A 1 293 ? 16.136 0.551 -23.450 1.00 95.94 293 MET A CA 1
ATOM 2370 C C . MET A 1 293 ? 15.864 -0.920 -23.111 1.00 95.94 293 MET A C 1
ATOM 2372 O O . MET A 1 293 ? 16.813 -1.661 -22.863 1.00 95.94 293 MET A O 1
ATOM 2376 N N . VAL A 1 294 ? 14.600 -1.360 -23.117 1.00 93.88 294 VAL A N 1
ATOM 2377 C CA . VAL A 1 294 ? 14.252 -2.776 -22.916 1.00 93.88 294 VAL A CA 1
ATOM 2378 C C . VAL A 1 294 ? 14.828 -3.644 -24.036 1.00 93.88 294 VAL A C 1
ATOM 2380 O O . VAL A 1 294 ? 15.439 -4.671 -23.739 1.00 93.88 294 VAL A O 1
ATOM 2383 N N . ASN A 1 295 ? 14.709 -3.218 -25.296 1.00 93.44 295 ASN A N 1
ATOM 2384 C CA . ASN A 1 295 ? 15.282 -3.941 -26.438 1.00 93.44 295 ASN A CA 1
ATOM 2385 C C . ASN A 1 295 ? 16.805 -4.089 -26.304 1.00 93.44 295 ASN A C 1
ATOM 2387 O O . ASN A 1 295 ? 17.323 -5.202 -26.364 1.00 93.44 295 ASN A O 1
ATOM 2391 N N . ARG A 1 296 ? 17.513 -2.999 -25.987 1.00 94.81 296 ARG A N 1
ATOM 2392 C CA . ARG A 1 296 ? 18.965 -3.000 -25.745 1.00 94.81 296 ARG A CA 1
ATOM 2393 C C . ARG A 1 296 ? 19.368 -3.928 -24.603 1.00 94.81 296 ARG A C 1
ATOM 2395 O O . ARG A 1 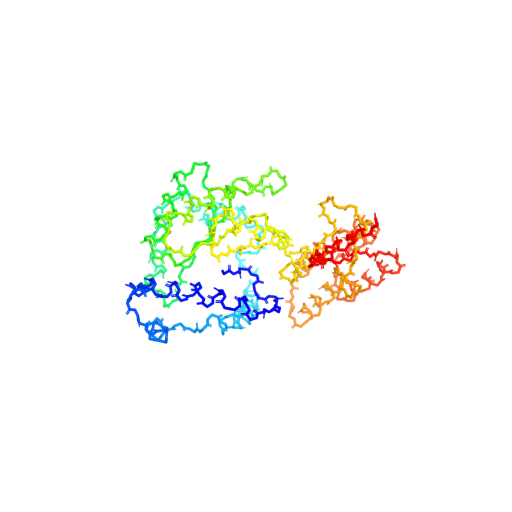296 ? 20.361 -4.638 -24.708 1.00 94.81 296 ARG A O 1
ATOM 2402 N N . LEU A 1 297 ? 18.616 -3.938 -23.500 1.00 92.56 297 LEU A N 1
ATOM 2403 C CA . LEU A 1 297 ? 18.889 -4.850 -22.385 1.00 92.56 297 LEU A CA 1
ATOM 2404 C C . LEU A 1 297 ? 18.751 -6.321 -22.811 1.00 92.56 297 LEU A C 1
ATOM 2406 O O . LEU A 1 297 ? 19.568 -7.145 -22.403 1.00 92.56 297 LEU A O 1
ATOM 2410 N N . ARG A 1 298 ? 17.761 -6.641 -23.655 1.00 90.00 298 ARG A N 1
ATOM 2411 C CA . ARG A 1 298 ? 17.571 -7.989 -24.217 1.00 90.00 298 ARG A CA 1
ATOM 2412 C C . ARG A 1 298 ? 18.689 -8.382 -25.177 1.00 90.00 298 ARG A C 1
ATOM 2414 O O . ARG A 1 298 ? 19.202 -9.491 -25.071 1.00 90.00 298 ARG A O 1
ATOM 2421 N N . GLU A 1 299 ? 19.106 -7.480 -26.063 1.00 92.44 299 GLU A N 1
ATOM 2422 C CA . GLU A 1 299 ? 20.239 -7.690 -26.980 1.00 92.44 299 GLU A CA 1
ATOM 2423 C C . GLU A 1 299 ? 21.550 -7.952 -26.228 1.00 92.44 299 GLU A C 1
ATOM 2425 O O . GLU A 1 299 ? 22.360 -8.777 -26.645 1.00 92.44 299 GLU A O 1
ATOM 2430 N N . LEU A 1 300 ? 21.728 -7.308 -25.071 1.00 91.31 300 LEU A N 1
ATOM 2431 C CA . LEU A 1 300 ? 22.847 -7.541 -24.155 1.00 91.31 300 LEU A CA 1
ATOM 2432 C C . LEU A 1 300 ? 22.707 -8.833 -23.324 1.00 91.31 300 LEU A C 1
ATOM 2434 O O . LEU A 1 300 ? 23.505 -9.066 -22.413 1.00 91.31 300 LEU A O 1
ATOM 2438 N N . GLY A 1 301 ? 21.699 -9.665 -23.602 1.00 83.88 301 GLY A N 1
ATOM 2439 C CA . GLY A 1 301 ? 21.485 -10.960 -22.958 1.00 83.88 301 GLY A CA 1
ATOM 2440 C C . GLY A 1 301 ? 20.966 -10.882 -21.522 1.00 83.88 301 GLY A C 1
ATOM 2441 O O . GLY A 1 301 ? 21.050 -11.870 -20.791 1.00 83.88 301 GLY A O 1
ATOM 2442 N N . VAL A 1 302 ? 20.444 -9.733 -21.078 1.00 83.62 302 VAL A N 1
ATOM 2443 C CA . VAL A 1 302 ? 19.852 -9.624 -19.740 1.00 83.62 302 VAL A CA 1
ATOM 2444 C C . VAL A 1 302 ? 18.508 -10.337 -19.729 1.00 83.62 302 VAL A C 1
ATOM 2446 O O . VAL A 1 302 ? 17.602 -9.990 -20.484 1.00 83.62 302 VAL A O 1
ATOM 2449 N N . SER A 1 303 ? 18.366 -11.303 -18.828 1.00 75.75 303 SER A N 1
ATOM 2450 C CA . SER A 1 303 ? 17.088 -11.931 -18.519 1.00 75.75 303 SER A CA 1
ATOM 2451 C C . SER A 1 303 ? 16.995 -12.172 -17.018 1.00 75.75 303 SER A C 1
ATOM 2453 O O . SER A 1 303 ? 17.828 -12.863 -16.431 1.00 75.75 303 SER A O 1
ATOM 2455 N N . VAL A 1 304 ? 15.987 -11.569 -16.387 1.00 76.56 304 VAL A N 1
ATOM 2456 C CA . VAL A 1 304 ? 15.639 -11.822 -14.983 1.00 76.56 304 VAL A CA 1
ATOM 2457 C C . VAL A 1 304 ? 14.194 -12.322 -14.968 1.00 76.56 304 VAL A C 1
ATOM 2459 O O . VAL A 1 304 ? 13.266 -11.509 -14.858 1.00 76.56 304 VAL A O 1
ATOM 2462 N N . PRO A 1 305 ? 13.978 -13.637 -15.155 1.00 71.81 305 PRO A N 1
ATOM 2463 C CA . PRO A 1 305 ? 12.639 -14.193 -15.235 1.00 71.81 305 PRO A CA 1
ATOM 2464 C C . PRO A 1 305 ? 11.932 -14.082 -13.888 1.00 71.81 305 PRO A C 1
ATOM 2466 O O . PRO A 1 305 ? 12.543 -14.186 -12.817 1.00 71.81 305 PRO A O 1
ATOM 2469 N N . LEU A 1 306 ? 10.615 -13.907 -13.947 1.00 76.44 306 LEU A N 1
ATOM 2470 C CA . LEU A 1 306 ? 9.778 -14.110 -12.781 1.00 76.44 306 LEU A CA 1
ATOM 2471 C C . LEU A 1 306 ? 9.442 -15.593 -12.671 1.00 76.44 306 LEU A C 1
ATOM 2473 O O . LEU A 1 306 ? 9.159 -16.258 -13.664 1.00 76.44 306 LEU A O 1
ATOM 2477 N N . TYR A 1 307 ? 9.432 -16.122 -11.453 1.00 73.81 307 TYR A N 1
ATOM 2478 C CA . TYR A 1 307 ? 9.140 -17.537 -11.243 1.00 73.81 307 TYR A CA 1
ATOM 2479 C C . TYR A 1 307 ? 8.003 -17.751 -10.263 1.00 73.81 307 TYR A C 1
ATOM 2481 O O . TYR A 1 307 ? 7.819 -16.997 -9.306 1.00 73.81 307 TYR A O 1
ATOM 2489 N N . VAL A 1 308 ? 7.251 -18.822 -10.488 1.00 72.81 308 VAL A N 1
ATOM 2490 C CA . VAL A 1 308 ? 6.262 -19.320 -9.539 1.00 72.81 308 VAL A CA 1
ATOM 2491 C C . VAL A 1 308 ? 6.933 -20.434 -8.748 1.00 72.81 308 VAL A C 1
ATOM 2493 O O . VAL A 1 308 ? 7.458 -21.385 -9.319 1.00 72.81 308 VAL A O 1
ATOM 2496 N N . LYS A 1 309 ? 6.953 -20.322 -7.418 1.00 66.56 309 LYS A N 1
ATOM 2497 C CA . LYS A 1 309 ? 7.412 -21.429 -6.568 1.00 66.56 309 LYS A CA 1
ATOM 2498 C C . LYS A 1 309 ? 6.461 -22.607 -6.798 1.00 66.56 309 LYS A C 1
ATOM 2500 O O . LYS A 1 309 ? 5.258 -22.429 -6.616 1.00 66.56 309 LYS A O 1
ATOM 2505 N N . GLY A 1 310 ? 6.996 -23.749 -7.235 1.00 56.44 310 GLY A N 1
ATOM 2506 C CA . GLY A 1 310 ? 6.207 -24.891 -7.702 1.00 56.44 310 GLY A CA 1
ATOM 2507 C C . GLY A 1 310 ? 5.030 -25.233 -6.785 1.00 56.44 310 GLY A C 1
ATOM 2508 O O . GLY A 1 310 ? 5.183 -25.323 -5.564 1.00 56.44 310 GLY A O 1
ATOM 2509 N N . THR A 1 311 ? 3.852 -25.453 -7.374 1.00 40.12 311 THR A N 1
ATOM 2510 C CA . THR A 1 311 ? 2.884 -26.391 -6.800 1.00 40.12 311 THR A CA 1
ATOM 2511 C C . THR A 1 311 ? 3.617 -27.722 -6.668 1.00 40.12 311 THR A C 1
ATOM 2513 O O . THR A 1 311 ? 4.226 -28.167 -7.635 1.00 40.12 311 THR A O 1
ATOM 2516 N N . ARG A 1 312 ? 3.665 -28.289 -5.457 1.00 34.09 312 ARG A N 1
ATOM 2517 C CA . ARG A 1 312 ? 4.381 -29.540 -5.165 1.00 34.09 312 ARG A CA 1
ATOM 2518 C C . ARG A 1 312 ? 4.194 -30.551 -6.299 1.00 34.09 312 ARG A C 1
ATOM 2520 O O . ARG A 1 312 ? 3.064 -30.928 -6.599 1.00 34.09 312 ARG A O 1
ATOM 2527 N N . GLU A 1 313 ? 5.303 -31.047 -6.833 1.00 34.41 313 GLU A N 1
ATOM 2528 C CA . GLU A 1 313 ? 5.378 -32.439 -7.253 1.00 34.41 313 GLU A CA 1
ATOM 2529 C C . GLU A 1 313 ? 5.084 -33.287 -6.007 1.00 34.41 313 GLU A C 1
ATOM 2531 O O . GLU A 1 313 ? 5.959 -33.602 -5.203 1.00 34.41 313 GLU A O 1
ATOM 2536 N N . GLU A 1 314 ? 3.811 -33.619 -5.808 1.00 36.28 314 GLU A N 1
ATOM 2537 C CA . GLU A 1 314 ? 3.430 -34.893 -5.210 1.00 36.28 314 GLU A CA 1
ATOM 2538 C C . GLU A 1 314 ? 3.737 -35.985 -6.241 1.00 36.28 314 GLU A C 1
ATOM 2540 O O . GLU A 1 314 ? 2.858 -36.537 -6.888 1.00 36.28 314 GLU A O 1
ATOM 2545 N N . ALA A 1 315 ? 5.021 -36.274 -6.412 1.00 30.23 315 ALA A N 1
ATOM 2546 C CA . ALA A 1 315 ? 5.481 -37.596 -6.791 1.00 30.23 315 ALA A CA 1
ATOM 2547 C C . ALA A 1 315 ? 6.288 -38.083 -5.592 1.00 30.23 315 ALA A C 1
ATOM 2549 O O . ALA A 1 315 ? 7.516 -38.041 -5.557 1.00 30.23 315 ALA A O 1
ATOM 2550 N N . LEU A 1 316 ? 5.546 -38.468 -4.550 1.00 33.09 316 LEU A N 1
ATOM 2551 C CA . LEU A 1 316 ? 6.034 -39.442 -3.591 1.00 33.09 316 LEU A CA 1
ATOM 2552 C C . LEU A 1 316 ? 6.716 -40.543 -4.396 1.00 33.09 316 LEU A C 1
ATOM 2554 O O . LEU A 1 316 ? 6.119 -41.103 -5.314 1.00 33.09 316 LEU A O 1
ATOM 2558 N N . SER A 1 317 ? 7.964 -40.821 -4.046 1.00 33.59 317 SER A N 1
ATOM 2559 C CA . SER A 1 317 ? 8.651 -42.042 -4.410 1.00 33.59 317 SER A CA 1
ATOM 2560 C C . SER A 1 317 ? 7.819 -43.233 -3.924 1.00 33.59 317 SER A C 1
ATOM 2562 O O . SER A 1 317 ? 8.036 -43.773 -2.843 1.00 33.59 317 SER A O 1
ATOM 2564 N N . THR A 1 318 ? 6.841 -43.648 -4.720 1.00 32.84 318 THR A N 1
ATOM 2565 C CA . THR A 1 318 ? 6.315 -45.006 -4.719 1.00 32.84 318 THR A CA 1
ATOM 2566 C C . THR A 1 318 ? 7.214 -45.840 -5.621 1.00 32.84 318 THR A C 1
ATOM 2568 O O . THR A 1 318 ? 6.769 -46.353 -6.637 1.00 32.84 318 THR A O 1
ATOM 2571 N N . ASN A 1 319 ? 8.488 -45.947 -5.252 1.00 32.19 319 ASN A N 1
ATOM 2572 C CA . ASN A 1 319 ? 9.271 -47.131 -5.566 1.00 32.19 319 ASN A CA 1
ATOM 2573 C C . ASN A 1 319 ? 9.518 -47.794 -4.216 1.00 32.19 319 ASN A C 1
ATOM 2575 O O . ASN A 1 319 ? 10.531 -47.575 -3.558 1.00 32.19 319 ASN A O 1
ATOM 2579 N N . GLY A 1 320 ? 8.498 -48.524 -3.761 1.00 28.81 320 GLY A N 1
ATOM 2580 C CA . GLY A 1 320 ? 8.761 -49.676 -2.924 1.00 28.81 320 GLY A CA 1
ATOM 2581 C C . GLY A 1 320 ? 9.522 -50.655 -3.800 1.00 28.81 320 GLY A C 1
ATOM 2582 O O . GLY A 1 320 ? 8.951 -51.195 -4.746 1.00 28.81 320 GLY A O 1
ATOM 2583 N N . ASP A 1 321 ? 10.806 -50.822 -3.512 1.00 31.17 321 ASP A N 1
ATOM 2584 C CA . ASP A 1 321 ? 11.561 -51.957 -4.007 1.00 31.17 321 ASP A CA 1
ATOM 2585 C C . ASP A 1 321 ? 10.931 -53.212 -3.399 1.00 31.17 321 ASP A C 1
ATOM 2587 O O . ASP A 1 321 ? 11.067 -53.511 -2.212 1.00 31.17 321 ASP A O 1
ATOM 2591 N N . ALA A 1 322 ? 10.155 -53.899 -4.229 1.00 34.72 322 ALA A N 1
ATOM 2592 C CA . ALA A 1 322 ? 9.876 -55.308 -4.076 1.00 34.72 322 ALA A CA 1
ATOM 2593 C C . ALA A 1 322 ? 11.042 -56.074 -4.713 1.00 34.72 322 ALA A C 1
ATOM 2595 O O . ALA A 1 322 ? 11.111 -56.173 -5.939 1.00 34.72 322 ALA A O 1
ATOM 2596 N N . ALA A 1 323 ? 11.938 -56.588 -3.873 1.00 32.34 323 ALA A N 1
ATOM 2597 C CA . ALA A 1 323 ? 12.679 -57.836 -4.061 1.00 32.34 323 ALA A CA 1
ATOM 2598 C C . ALA A 1 323 ? 13.298 -58.254 -2.723 1.00 32.34 323 ALA A C 1
ATOM 2600 O O . ALA A 1 323 ? 14.079 -57.450 -2.165 1.00 32.34 323 ALA A O 1
#

Organism: Capsicum annuum (NCBI:txid4072)

Sequence (323 aa):
MLYGAECWLVKNSHIQKLKVAEMRMLRWMCEHTGKDRVRNEIIREKVGVALVEDKMREVRLHWFGHVMRRGSDAPVRRCPQRIARRENYGAFLMDDLPLVKSLVKKLANNLDVPVSCKIRVFPNLQDTLKYAKMLEDAGCSLLAVHGRTRDEKDGKKFRAKWETIKAVRDVVRIPVLANGDIRHMDDVQSCLEKTGADGVLSAESLLENPALFAGYRTAEWGLSTAGIKGDDKLDQAELLIDYLKLCERYPAPWRMIRSHVHKMLGEWLRIQPSVREDFNQQSKLTFEFPYDMVNRLRELGVSVPLYVKGTREEALSTNGDAA

Radius of gyration: 22.64 Å; chains: 1; bounding box: 57×81×52 Å

Foldseek 3Di:
DEDLLLDDDDDPVNLVLVQVLVLLLLCVVVVHDPVVPDDSVVSCVVLVDDRVVVVSVVVNVVVLVVQVPDDPPDPCPPPCPVVCCVVVDDQSCLVPLVVVLVVLLVCQVPDSDAAADEYEADPDLVSRLVSLVSSVVSRHSEYEYFQHHPVPPDLVVDFRPLVSLLVNVVRDSHAYEYETDQQAVVCFVVSCVSRVGSGYYYDLNCLQPVCRVVQWHWPDDDDDPPPFPFPPPDFLLVVLVVVLVVCVVRPDDPVVNLVSLCRSCVVLCVVVVVLVVVSVPDPDDDSVSSVVSSVVSVVVVDTGGIGHDDPDPPPDPPPPDDD